Protein AF-A0A0L8GD86-F1 (afdb_monomer_lite)

Organism: Octopus bimaculoides (NCBI:txid37653)

Radius of gyration: 23.22 Å; chains: 1; bounding box: 59×44×66 Å

pLDDT: mean 83.63, std 11.8, range [37.19, 96.81]

Sequence (259 aa):
MAAKITRFLAYSLFRFILPLTLLIGCLVRYSGLSLIYGILLLLTPLFKSPTIESLHGATGHFLKAVLAISSLIFLSQSLFHIVLVSIATPAEPYGSIFGNCTEKESLVRQIGFQRLDDVPAKHIARLIGPDLLVFLVAIAVLAICSKILKEGTKGSELTSVVHPQKRRVHKILQFSKITLLILLLAACSIIVPSLLSAFYFLTFLIAVTFWAFGNSLGKRFSSFKFILLVYTSLHLILLYLYQFPFFQEILEEDSLAAR

Secondary structure (DSSP, 8-state):
-HHHHHHHHHHHIIIIIHHHHHHHHHHS--SHHHHHHHHHHHHGGGSPP--HHHHHTHHHHHHHHHHHHHHHHHHHHHHHHHHHHHT--SSS-TTTTS-TT-HHHHHHHHHT----TT--HHHHHHHHHHHHHHHHHHHHHHHHHHHHHHHHTT---S-----TTHHHHHHHHHHHHHHHHHHHHHHHHHHS-SHHHHHHHHHHHHHHHHHHTT----HHHHHHHHHHHHHHHHHHHHHHHHTSHHHHHHS-TTSTTT-

InterPro domains:
  IPR027272 Piezo family [PTHR47049] (13-259)
  IPR056769 Piezo, TM1-24 [PF24871] (29-154)
  IPR056769 Piezo, TM1-24 [PF24871] (160-259)

Structure (mmCIF, N/CA/C/O backbone):
data_AF-A0A0L8GD86-F1
#
_entry.id   AF-A0A0L8GD86-F1
#
loop_
_atom_site.group_PDB
_atom_site.id
_atom_site.type_symbol
_atom_site.label_atom_id
_atom_site.label_alt_id
_atom_site.label_comp_id
_atom_site.label_asym_id
_atom_site.label_entity_id
_atom_site.label_seq_id
_atom_site.pdbx_PDB_ins_code
_atom_site.Cartn_x
_atom_site.Cartn_y
_atom_site.Cartn_z
_atom_site.occupancy
_atom_site.B_iso_or_equiv
_atom_site.auth_seq_id
_atom_site.auth_comp_id
_atom_site.auth_asym_id
_atom_site.auth_atom_id
_atom_site.pdbx_PDB_model_num
ATOM 1 N N . MET A 1 1 ? -0.594 24.120 23.729 1.00 58.34 1 MET A N 1
ATOM 2 C CA . MET A 1 1 ? -1.310 23.935 22.441 1.00 58.34 1 MET A CA 1
ATOM 3 C C . MET A 1 1 ? -0.482 23.122 21.441 1.00 58.34 1 MET A C 1
ATOM 5 O O . MET A 1 1 ? -0.990 22.119 20.952 1.00 58.34 1 MET A O 1
ATOM 9 N N . ALA A 1 2 ? 0.801 23.457 21.239 1.00 69.62 2 ALA A N 1
ATOM 10 C CA . ALA A 1 2 ? 1.729 22.748 20.346 1.00 69.62 2 ALA A CA 1
ATOM 11 C C . ALA A 1 2 ? 1.762 21.212 20.528 1.00 69.62 2 ALA A C 1
ATOM 13 O O . ALA A 1 2 ? 1.541 20.483 19.569 1.00 69.62 2 ALA A O 1
ATOM 14 N N . ALA A 1 3 ? 1.893 20.701 21.759 1.00 70.25 3 ALA A N 1
ATOM 15 C CA . ALA A 1 3 ? 1.963 19.252 22.006 1.00 70.25 3 ALA A CA 1
ATOM 16 C C . ALA A 1 3 ? 0.701 18.461 21.587 1.00 70.25 3 ALA A C 1
ATOM 18 O O . ALA A 1 3 ? 0.798 17.293 21.207 1.00 70.25 3 ALA A O 1
ATOM 19 N N . LYS A 1 4 ? -0.494 19.076 21.632 1.00 74.44 4 LYS A N 1
ATOM 20 C CA . LYS A 1 4 ? -1.735 18.438 21.149 1.00 74.44 4 LYS A CA 1
ATOM 21 C C . LYS A 1 4 ? -1.750 18.350 19.620 1.00 74.44 4 LYS A C 1
ATOM 23 O O . LYS A 1 4 ? -2.146 17.318 19.087 1.00 74.44 4 LYS A O 1
ATOM 28 N N . ILE A 1 5 ? -1.274 19.397 18.943 1.00 78.62 5 ILE A N 1
ATOM 29 C CA . ILE A 1 5 ? -1.180 19.464 17.479 1.00 78.62 5 ILE A CA 1
ATOM 30 C C . ILE A 1 5 ? -0.179 18.422 16.967 1.00 78.62 5 ILE A C 1
ATOM 32 O O . ILE A 1 5 ? -0.524 17.641 16.088 1.00 78.62 5 ILE A O 1
ATOM 36 N N . THR A 1 6 ? 1.010 18.317 17.570 1.00 77.06 6 THR A N 1
ATOM 37 C CA . THR A 1 6 ? 2.030 17.339 17.151 1.00 77.06 6 THR A CA 1
ATOM 38 C C . THR A 1 6 ? 1.547 15.893 17.313 1.00 77.06 6 THR A C 1
ATOM 40 O O . THR A 1 6 ? 1.755 15.066 16.429 1.00 77.06 6 THR A O 1
ATOM 43 N N . ARG A 1 7 ? 0.832 15.577 18.405 1.00 79.75 7 ARG A N 1
ATOM 44 C CA . ARG A 1 7 ? 0.233 14.244 18.617 1.00 79.75 7 ARG A CA 1
ATOM 45 C C . ARG A 1 7 ? -0.863 13.928 17.596 1.00 79.75 7 ARG A C 1
ATOM 47 O O . ARG A 1 7 ? -0.914 12.809 17.091 1.00 79.75 7 ARG A O 1
ATOM 54 N N . PHE A 1 8 ? -1.721 14.899 17.281 1.00 83.06 8 PHE A N 1
ATOM 55 C CA . PHE A 1 8 ? -2.744 14.743 16.244 1.00 83.06 8 PHE A CA 1
ATOM 56 C C . PHE A 1 8 ? -2.122 14.554 14.853 1.00 83.06 8 PHE A C 1
ATOM 58 O O . PHE A 1 8 ? -2.566 13.695 14.090 1.00 83.06 8 PHE A O 1
ATOM 65 N N . LEU A 1 9 ? -1.058 15.300 14.552 1.00 85.38 9 LEU A N 1
ATOM 66 C CA . LEU A 1 9 ? -0.311 15.188 13.306 1.00 85.38 9 LEU A CA 1
ATOM 67 C C . LEU A 1 9 ? 0.336 13.805 13.160 1.00 85.38 9 LEU A C 1
ATOM 69 O O . LEU A 1 9 ? 0.141 13.161 12.137 1.00 85.38 9 LEU A O 1
ATOM 73 N N . ALA A 1 10 ? 1.029 13.299 14.185 1.00 83.56 10 ALA A N 1
ATOM 74 C CA . ALA A 1 10 ? 1.632 11.962 14.140 1.00 83.56 10 ALA A CA 1
ATOM 75 C C . ALA A 1 10 ? 0.597 10.840 14.010 1.00 83.56 10 ALA A C 1
ATOM 77 O O . ALA A 1 10 ? 0.810 9.888 13.262 1.00 83.56 10 ALA A O 1
ATOM 78 N N . TYR A 1 11 ? -0.545 10.963 14.692 1.00 86.44 11 TYR A N 1
ATOM 79 C CA . TYR A 1 11 ? -1.654 10.030 14.512 1.00 86.44 11 TYR A CA 1
ATOM 80 C C . TYR A 1 11 ? -2.176 10.051 13.070 1.00 86.44 11 TYR A C 1
ATOM 82 O O . TYR A 1 11 ? -2.349 8.994 12.464 1.00 86.44 11 TYR A O 1
ATOM 90 N N . SER A 1 12 ? -2.384 11.245 12.508 1.00 88.12 12 SER A N 1
ATOM 91 C CA . SER A 1 12 ? -2.895 11.410 11.144 1.00 88.12 12 SER A CA 1
ATOM 92 C C . SER A 1 12 ? -1.909 10.884 10.099 1.00 88.12 12 SER A C 1
ATOM 94 O O . SER A 1 12 ? -2.298 10.175 9.172 1.00 88.12 12 SER A O 1
ATOM 96 N N . LEU A 1 13 ? -0.619 11.157 10.299 1.00 88.06 13 LEU A N 1
ATOM 97 C CA . LEU A 1 13 ? 0.465 10.669 9.456 1.00 88.06 13 LEU A CA 1
ATOM 98 C C . LEU A 1 13 ? 0.545 9.144 9.459 1.00 88.06 13 LEU A C 1
ATOM 100 O O . LEU A 1 13 ? 0.565 8.526 8.402 1.00 88.06 13 LEU A O 1
ATOM 104 N N . PHE A 1 14 ? 0.537 8.529 10.641 1.00 88.75 14 PHE A N 1
ATOM 105 C CA . PHE A 1 14 ? 0.656 7.081 10.763 1.00 88.75 14 PHE A CA 1
ATOM 106 C C . PHE A 1 14 ? -0.595 6.338 10.282 1.00 88.75 14 PHE A C 1
ATOM 108 O O . PHE A 1 14 ? -0.483 5.268 9.690 1.00 88.75 14 PHE A O 1
ATOM 115 N N . ARG A 1 15 ? -1.797 6.867 10.551 1.00 88.88 15 ARG A N 1
ATOM 116 C CA . ARG A 1 15 ? -3.048 6.128 10.322 1.00 88.88 15 ARG A CA 1
ATOM 117 C C . ARG A 1 15 ? -3.719 6.410 8.982 1.00 88.88 15 ARG A C 1
ATOM 119 O O . ARG A 1 15 ? -4.502 5.573 8.546 1.00 88.88 15 ARG A O 1
ATOM 126 N N . PHE A 1 16 ? -3.427 7.544 8.349 1.00 90.06 16 PHE A N 1
ATOM 127 C CA . PHE A 1 16 ? -4.029 7.914 7.067 1.00 90.06 16 PHE A CA 1
ATOM 128 C C . PHE A 1 16 ? -2.977 8.131 5.987 1.00 90.06 16 PHE A C 1
ATOM 130 O O . PHE A 1 16 ? -3.022 7.447 4.971 1.00 90.06 16 PHE A O 1
ATOM 137 N N . ILE A 1 17 ? -2.012 9.030 6.211 1.00 92.94 17 ILE A N 1
ATOM 138 C CA . ILE A 1 17 ? -1.049 9.417 5.166 1.00 92.94 17 ILE A CA 1
ATOM 139 C C . ILE A 1 17 ? -0.163 8.235 4.766 1.00 92.94 17 ILE A C 1
ATOM 141 O O . ILE A 1 17 ? -0.051 7.945 3.581 1.00 92.94 17 ILE A O 1
ATOM 145 N N . LEU A 1 18 ? 0.414 7.518 5.735 1.00 93.31 18 LEU A N 1
ATOM 146 C CA . LEU A 1 18 ? 1.290 6.381 5.460 1.00 93.31 18 LEU A CA 1
ATOM 147 C C . LEU A 1 18 ? 0.555 5.265 4.683 1.00 93.31 18 LEU A C 1
ATOM 149 O O . LEU A 1 18 ? 1.009 4.937 3.585 1.00 93.31 18 LEU A O 1
ATOM 153 N N . PRO A 1 19 ? -0.601 4.737 5.144 1.00 94.25 19 PRO A N 1
ATOM 154 C CA . PRO A 1 19 ? -1.396 3.796 4.356 1.00 94.25 19 PRO A CA 1
ATOM 155 C C . PRO A 1 19 ? -1.763 4.310 2.965 1.00 94.25 19 PRO A C 1
ATOM 157 O O . PRO A 1 19 ? -1.655 3.569 1.996 1.00 94.25 19 PRO A O 1
ATOM 160 N N . LEU A 1 20 ? -2.163 5.578 2.842 1.00 94.44 20 LEU A N 1
ATOM 161 C CA . LEU A 1 20 ? -2.537 6.148 1.551 1.00 94.44 20 LEU A CA 1
ATOM 162 C C . LEU A 1 20 ? -1.346 6.174 0.587 1.00 94.44 20 LEU A C 1
ATOM 164 O O . LEU A 1 20 ? -1.492 5.803 -0.572 1.00 94.44 20 LEU A O 1
ATOM 168 N N . THR A 1 21 ? -0.157 6.548 1.060 1.00 94.19 21 THR A N 1
ATOM 169 C CA . THR A 1 21 ? 1.053 6.530 0.226 1.00 94.19 21 THR A CA 1
ATOM 170 C C . 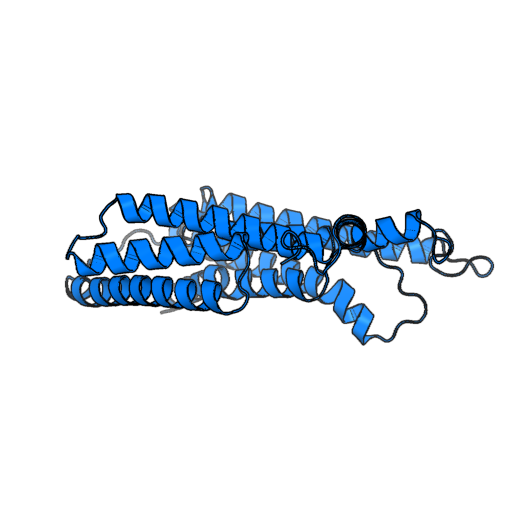THR A 1 21 ? 1.488 5.126 -0.173 1.00 94.19 21 THR A C 1
ATOM 172 O O . THR A 1 21 ? 1.854 4.922 -1.326 1.00 94.19 21 THR A O 1
ATOM 175 N N . LEU A 1 22 ? 1.379 4.143 0.727 1.00 94.31 22 LEU A N 1
ATOM 176 C CA . LEU A 1 22 ? 1.657 2.742 0.400 1.00 94.31 22 LEU A CA 1
ATOM 177 C C . LEU A 1 22 ? 0.641 2.189 -0.609 1.00 94.31 22 LEU A C 1
ATOM 179 O O . LEU A 1 22 ? 1.018 1.457 -1.520 1.00 94.31 22 LEU A O 1
ATOM 183 N N . LEU A 1 23 ? -0.631 2.581 -0.488 1.00 94.25 23 LEU A N 1
ATOM 184 C CA . LEU A 1 23 ? -1.674 2.235 -1.451 1.00 94.25 23 LEU A CA 1
ATOM 185 C C . LEU A 1 23 ? -1.380 2.837 -2.829 1.00 94.25 23 LEU A C 1
ATOM 187 O O . LEU A 1 23 ? -1.459 2.127 -3.824 1.00 94.25 23 LEU A O 1
ATOM 191 N N . ILE A 1 24 ? -0.990 4.112 -2.894 1.00 92.50 24 ILE A N 1
ATOM 192 C CA . ILE A 1 24 ? -0.583 4.755 -4.151 1.00 92.50 24 ILE A CA 1
ATOM 193 C C . ILE A 1 24 ? 0.624 4.019 -4.756 1.00 92.50 24 ILE A C 1
ATOM 195 O O . ILE A 1 24 ? 0.601 3.696 -5.940 1.00 92.50 24 ILE A O 1
ATOM 199 N N . GLY A 1 25 ? 1.635 3.674 -3.950 1.00 90.75 25 GLY A N 1
ATOM 200 C CA . GLY A 1 25 ? 2.791 2.876 -4.389 1.00 90.75 25 GLY A CA 1
ATOM 201 C C . GLY A 1 25 ? 2.432 1.501 -4.953 1.00 90.75 25 GLY A C 1
ATOM 202 O O . GLY A 1 25 ? 3.052 1.044 -5.914 1.00 90.75 25 GLY A O 1
ATOM 203 N N . CYS A 1 26 ? 1.405 0.871 -4.388 1.00 91.75 26 CYS A N 1
ATOM 204 C CA . CYS A 1 26 ? 0.877 -0.414 -4.832 1.00 91.75 26 CYS A CA 1
ATOM 205 C C . CYS A 1 26 ? 0.060 -0.295 -6.136 1.00 91.75 26 CYS A C 1
ATOM 207 O O . CYS A 1 26 ? 0.234 -1.093 -7.049 1.00 91.75 26 CYS A O 1
ATOM 209 N N . LEU A 1 27 ? -0.810 0.716 -6.255 1.00 89.69 27 LEU A N 1
ATOM 210 C CA . LEU A 1 27 ? -1.770 0.833 -7.365 1.00 89.69 27 LEU A CA 1
ATOM 211 C C . LEU A 1 27 ? -1.203 1.480 -8.629 1.00 89.69 27 LEU A C 1
ATOM 213 O O . LEU A 1 27 ? -1.684 1.220 -9.729 1.00 89.69 27 LEU A O 1
ATOM 217 N N . VAL A 1 28 ? -0.212 2.361 -8.494 1.00 88.06 28 VAL A N 1
ATOM 218 C CA . VAL A 1 28 ? 0.343 3.087 -9.645 1.00 88.06 28 VAL A CA 1
ATOM 219 C C . VAL A 1 28 ? 1.116 2.152 -10.584 1.00 88.06 28 VAL A C 1
ATOM 221 O O . VAL A 1 28 ? 1.234 2.434 -11.782 1.00 88.06 28 VAL A O 1
ATOM 224 N N . ARG A 1 29 ? 1.625 1.032 -10.058 1.00 84.94 29 ARG A N 1
ATOM 225 C CA . ARG A 1 29 ? 2.414 0.067 -10.815 1.00 84.94 29 ARG A CA 1
ATOM 226 C C . ARG A 1 29 ? 2.307 -1.335 -10.230 1.00 84.94 29 ARG A C 1
ATOM 228 O O . ARG A 1 29 ? 2.764 -1.572 -9.118 1.00 84.94 29 ARG A O 1
ATOM 235 N N . TYR A 1 30 ? 1.833 -2.277 -11.036 1.00 86.38 30 TYR A N 1
ATOM 236 C CA . TYR A 1 30 ? 1.885 -3.697 -10.704 1.00 86.38 30 TYR A CA 1
ATOM 237 C C . TYR A 1 30 ? 3.300 -4.230 -10.960 1.00 86.38 30 TYR A C 1
ATOM 239 O O . TYR A 1 30 ? 3.759 -4.314 -12.096 1.00 86.38 30 TYR A O 1
ATOM 247 N N . SER A 1 31 ? 4.028 -4.493 -9.880 1.00 90.94 31 SER A N 1
ATOM 248 C CA . SER A 1 31 ? 5.377 -5.071 -9.889 1.00 90.94 31 SER A CA 1
ATOM 249 C C . SER A 1 31 ? 5.685 -5.809 -8.587 1.00 90.94 31 SER A C 1
ATOM 251 O O . SER A 1 31 ? 4.993 -5.623 -7.581 1.00 90.94 31 SER A O 1
ATOM 253 N N . GLY A 1 32 ? 6.749 -6.611 -8.575 1.00 89.88 32 GLY A N 1
ATOM 254 C CA . GLY A 1 32 ? 7.230 -7.281 -7.365 1.00 89.88 32 GLY A CA 1
ATOM 255 C C . GLY A 1 32 ? 7.609 -6.293 -6.255 1.00 89.88 32 GLY A C 1
ATOM 256 O O . GLY A 1 32 ? 7.229 -6.480 -5.103 1.00 89.88 32 GLY A O 1
ATOM 257 N N . LEU A 1 33 ? 8.279 -5.189 -6.595 1.00 91.06 33 LEU A N 1
ATOM 258 C CA . LEU A 1 33 ? 8.640 -4.142 -5.627 1.00 91.06 33 LEU A CA 1
ATOM 259 C C . LEU A 1 33 ? 7.402 -3.445 -5.038 1.00 91.06 33 LEU A C 1
ATOM 261 O O . LEU A 1 33 ? 7.329 -3.220 -3.832 1.00 91.06 33 LEU A O 1
ATOM 265 N N . SER A 1 34 ? 6.391 -3.169 -5.864 1.00 92.38 34 SER A N 1
ATOM 266 C CA . SER A 1 34 ? 5.134 -2.563 -5.409 1.00 92.38 34 SER A CA 1
ATOM 267 C C . SER A 1 34 ? 4.281 -3.515 -4.554 1.00 92.38 34 SER A C 1
ATOM 269 O O . SER A 1 34 ? 3.579 -3.052 -3.651 1.00 92.38 34 SER A O 1
ATOM 271 N N . LEU A 1 35 ? 4.410 -4.839 -4.734 1.00 93.94 35 LEU A N 1
ATOM 272 C CA . LEU A 1 35 ? 3.781 -5.831 -3.850 1.00 93.94 35 LEU A CA 1
ATOM 273 C C . LEU A 1 35 ? 4.302 -5.703 -2.416 1.00 93.94 35 LEU A C 1
ATOM 275 O O . LEU A 1 35 ? 3.535 -5.856 -1.466 1.00 93.94 35 LEU A O 1
ATOM 279 N N . ILE A 1 36 ? 5.584 -5.365 -2.241 1.00 94.94 36 ILE A N 1
ATOM 280 C CA . ILE A 1 36 ? 6.171 -5.137 -0.914 1.00 94.94 36 ILE A CA 1
ATOM 281 C C . ILE A 1 36 ? 5.452 -3.977 -0.212 1.00 94.94 36 ILE A C 1
ATOM 283 O O . ILE A 1 36 ? 5.120 -4.089 0.970 1.00 94.94 36 ILE A O 1
ATOM 287 N N . TYR A 1 37 ? 5.129 -2.891 -0.925 1.00 94.19 37 TYR A N 1
ATOM 288 C CA . TYR A 1 37 ? 4.319 -1.804 -0.364 1.00 94.19 37 TYR A CA 1
ATOM 289 C C . TYR A 1 37 ? 2.899 -2.254 -0.019 1.00 94.19 37 TYR A C 1
ATOM 291 O O . TYR A 1 37 ? 2.390 -1.876 1.037 1.00 94.19 37 TYR A O 1
ATOM 299 N N . GLY A 1 38 ? 2.292 -3.109 -0.845 1.00 94.25 38 GLY A N 1
ATOM 300 C CA . GLY A 1 38 ? 1.022 -3.767 -0.535 1.00 94.25 38 GLY A CA 1
ATOM 301 C C . GLY A 1 38 ? 1.083 -4.584 0.761 1.00 94.25 38 GLY A C 1
ATOM 302 O O . GLY A 1 38 ? 0.229 -4.434 1.630 1.00 94.25 38 GLY A O 1
ATOM 303 N N . ILE A 1 39 ? 2.133 -5.380 0.965 1.00 95.00 39 ILE A N 1
ATOM 304 C CA . ILE A 1 39 ? 2.329 -6.153 2.201 1.00 95.00 39 ILE A CA 1
ATOM 305 C C . ILE A 1 39 ? 2.487 -5.214 3.406 1.00 95.00 39 ILE A C 1
ATOM 307 O O . ILE A 1 39 ? 1.820 -5.397 4.425 1.00 95.00 39 ILE A O 1
ATOM 311 N N . LEU A 1 40 ? 3.305 -4.161 3.297 1.00 94.56 40 LEU A N 1
ATOM 312 C CA . LEU A 1 40 ? 3.467 -3.164 4.365 1.00 94.56 40 LEU A CA 1
ATOM 313 C C . LEU A 1 40 ? 2.149 -2.435 4.689 1.00 94.56 40 LEU A C 1
ATOM 315 O O . LEU A 1 40 ? 1.850 -2.175 5.861 1.00 94.56 40 LEU A O 1
ATOM 319 N N . LEU A 1 41 ? 1.328 -2.150 3.675 1.00 94.81 41 LEU A N 1
ATOM 320 C CA . LEU A 1 41 ? -0.013 -1.590 3.838 1.00 94.81 41 LEU A CA 1
ATOM 321 C C . LEU A 1 41 ? -0.906 -2.530 4.659 1.00 94.81 41 LEU A C 1
ATOM 323 O O . LEU A 1 41 ? -1.516 -2.092 5.637 1.00 94.81 41 LEU A O 1
ATOM 327 N N . LEU A 1 42 ? -0.933 -3.819 4.310 1.00 93.62 42 LEU A N 1
ATOM 328 C CA . LEU A 1 42 ? -1.716 -4.849 5.003 1.00 93.62 42 LEU A CA 1
ATOM 329 C C . LEU A 1 42 ? -1.224 -5.102 6.438 1.00 93.62 42 LEU A C 1
ATOM 331 O O . LEU A 1 42 ? -2.016 -5.463 7.309 1.00 93.62 42 LEU A O 1
ATOM 335 N N . LEU A 1 43 ? 0.058 -4.847 6.712 1.00 92.25 43 LEU A N 1
ATOM 336 C CA . LEU A 1 43 ? 0.648 -4.919 8.051 1.00 92.25 43 LEU A CA 1
ATOM 337 C C . LEU A 1 43 ? 0.277 -3.722 8.943 1.00 92.25 43 LEU A C 1
ATOM 339 O O . LEU A 1 43 ? 0.158 -3.861 10.161 1.00 92.25 43 LEU A O 1
ATOM 343 N N . THR A 1 44 ? 0.056 -2.546 8.356 1.00 90.94 44 THR A N 1
ATOM 344 C CA . THR A 1 44 ? -0.229 -1.302 9.090 1.00 90.94 44 THR A CA 1
ATOM 345 C C . THR A 1 44 ? -1.393 -1.395 10.099 1.00 90.94 44 THR A C 1
ATOM 347 O O . THR A 1 44 ? -1.243 -0.893 11.220 1.00 90.94 44 THR A O 1
ATOM 350 N N . PRO A 1 45 ? -2.554 -2.024 9.802 1.00 88.12 45 PRO A N 1
ATOM 351 C CA . PRO A 1 45 ? -3.645 -2.130 10.770 1.00 88.12 45 PRO A CA 1
ATOM 352 C C . PRO A 1 45 ? -3.317 -2.967 12.016 1.00 88.12 45 PRO A C 1
ATOM 354 O O . PRO A 1 45 ? -4.004 -2.774 13.023 1.00 88.12 45 PRO A O 1
ATOM 357 N N . LEU A 1 46 ? -2.297 -3.838 11.982 1.00 87.31 46 LEU A N 1
ATOM 358 C CA . LEU A 1 46 ? -1.901 -4.674 13.122 1.00 87.31 46 LEU A CA 1
ATOM 359 C C . LEU A 1 46 ? -1.148 -3.883 14.202 1.00 87.31 46 LEU A C 1
ATOM 361 O O . LEU A 1 46 ? -1.200 -4.242 15.380 1.00 87.31 46 LEU A O 1
ATOM 365 N N . PHE A 1 47 ? -0.470 -2.798 13.827 1.00 86.69 47 PHE A N 1
ATOM 366 C CA . PHE A 1 47 ? 0.325 -2.009 14.762 1.00 86.69 47 PHE A CA 1
ATOM 367 C C . PHE A 1 47 ? -0.522 -0.979 15.517 1.00 86.69 47 PHE A C 1
ATOM 369 O O . PHE A 1 47 ? -1.470 -0.376 14.999 1.00 86.69 47 PHE A O 1
ATOM 376 N N . LYS A 1 48 ? -0.170 -0.773 16.791 1.00 81.94 48 LYS A N 1
ATOM 377 C CA . LYS A 1 48 ? -0.819 0.222 17.653 1.00 81.94 48 LYS A CA 1
ATOM 378 C C . LYS A 1 48 ? -0.426 1.629 17.208 1.00 81.94 48 LYS A C 1
ATOM 380 O O . LYS A 1 48 ? 0.623 1.845 16.615 1.00 81.94 48 LYS A O 1
ATOM 385 N N . SER A 1 49 ? -1.262 2.610 17.546 1.00 75.81 49 SER A N 1
ATOM 386 C CA . SER A 1 49 ? -0.944 4.018 17.282 1.00 75.81 49 SER A CA 1
ATOM 387 C C . SER A 1 49 ? 0.377 4.426 17.955 1.00 75.81 49 SER A C 1
ATOM 389 O O . SER A 1 49 ? 0.702 3.886 19.021 1.00 75.81 49 SER A O 1
ATOM 391 N N . PRO A 1 50 ? 1.134 5.368 17.364 1.00 75.44 50 PRO A N 1
ATOM 392 C CA . PRO A 1 50 ? 2.402 5.817 17.922 1.00 75.44 50 PRO A CA 1
ATOM 393 C C . PRO A 1 50 ? 2.168 6.525 19.266 1.00 75.44 50 PRO A C 1
ATOM 395 O O . PRO A 1 50 ? 1.626 7.627 19.335 1.00 75.44 50 PRO A O 1
ATOM 398 N N . THR A 1 51 ? 2.570 5.861 20.347 1.00 74.81 51 THR A N 1
ATOM 399 C CA . THR A 1 51 ? 2.692 6.398 21.712 1.00 74.81 51 THR A CA 1
ATOM 400 C C . THR A 1 51 ? 4.137 6.221 22.175 1.00 74.81 51 THR A C 1
ATOM 402 O O . THR A 1 51 ? 4.869 5.448 21.566 1.00 74.81 51 THR A O 1
ATOM 405 N N . ILE A 1 52 ? 4.557 6.912 23.240 1.00 71.88 52 ILE A N 1
ATOM 406 C CA . ILE A 1 52 ? 5.939 6.845 23.761 1.00 71.88 52 IL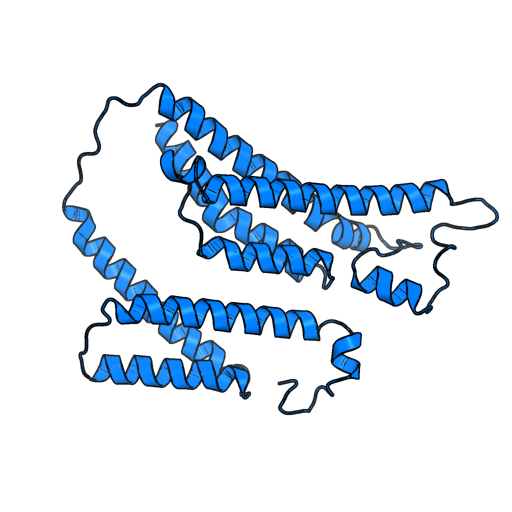E A CA 1
ATOM 407 C C . ILE A 1 52 ? 6.385 5.386 23.983 1.00 71.88 52 ILE A C 1
ATOM 409 O O . ILE A 1 52 ? 7.431 4.984 23.483 1.00 71.88 52 ILE A O 1
ATOM 413 N N . GLU A 1 53 ? 5.549 4.572 24.633 1.00 73.06 53 GLU A N 1
ATOM 414 C CA . GLU A 1 53 ? 5.822 3.144 24.869 1.00 73.06 53 GLU A CA 1
ATOM 415 C C . GLU A 1 53 ? 5.774 2.305 23.580 1.00 73.06 53 GLU A C 1
ATOM 417 O O . GLU A 1 53 ? 6.643 1.476 23.324 1.00 73.06 53 GLU A O 1
ATOM 422 N N . SER A 1 54 ? 4.772 2.544 22.727 1.00 75.88 54 SER A N 1
ATOM 423 C CA . SER A 1 54 ? 4.579 1.807 21.468 1.00 75.88 54 SER A CA 1
ATOM 424 C C . SER A 1 54 ? 5.714 2.061 20.466 1.00 75.88 54 SER A C 1
ATOM 426 O O . SER A 1 54 ? 6.085 1.161 19.713 1.00 75.88 54 SER A O 1
ATOM 428 N N . LEU A 1 55 ? 6.286 3.271 20.472 1.00 78.06 55 LEU A N 1
ATOM 429 C CA . LEU A 1 55 ? 7.366 3.687 19.577 1.00 78.06 55 LEU A CA 1
ATOM 430 C C . LEU A 1 55 ? 8.724 3.088 19.968 1.00 78.06 55 LEU A C 1
ATOM 432 O O . LEU A 1 55 ? 9.568 2.914 19.096 1.00 78.06 55 LEU A O 1
ATOM 436 N N . HIS A 1 56 ? 8.939 2.747 21.241 1.00 79.69 56 HIS A N 1
ATOM 437 C CA . HIS A 1 56 ? 10.108 1.954 21.638 1.00 79.69 56 HIS A CA 1
ATOM 438 C C . HIS A 1 56 ? 9.924 0.472 21.260 1.00 79.69 56 HIS A C 1
ATOM 440 O O . HIS A 1 56 ? 10.888 -0.233 20.991 1.00 79.69 56 HIS A O 1
ATOM 446 N N . GLY A 1 57 ? 8.677 -0.000 21.206 1.00 84.00 57 GLY A N 1
ATOM 447 C CA . GLY A 1 57 ? 8.351 -1.376 20.846 1.00 84.00 57 GLY A CA 1
ATOM 448 C C . GLY A 1 57 ? 8.193 -1.630 19.341 1.00 84.00 57 GLY A C 1
ATOM 449 O O . GLY A 1 57 ? 8.815 -1.009 18.477 1.00 84.00 57 GLY A O 1
ATOM 450 N N . ALA A 1 58 ? 7.299 -2.571 19.026 1.00 86.81 58 ALA A N 1
ATOM 451 C CA . ALA A 1 58 ? 7.086 -3.093 17.676 1.00 86.81 58 ALA A CA 1
ATOM 452 C C . ALA A 1 58 ? 6.713 -2.025 16.630 1.00 86.81 58 ALA A C 1
ATOM 454 O O . ALA A 1 58 ? 7.131 -2.131 15.481 1.00 86.81 58 ALA A O 1
ATOM 455 N N . THR A 1 59 ? 5.972 -0.978 17.008 1.00 87.69 59 THR A N 1
ATOM 456 C CA . THR A 1 59 ? 5.570 0.093 16.078 1.00 87.69 59 THR A CA 1
ATOM 457 C C . THR A 1 59 ? 6.776 0.904 15.600 1.00 87.69 59 THR A C 1
ATOM 459 O O . THR A 1 59 ? 6.838 1.291 14.435 1.00 87.69 59 THR A O 1
ATOM 462 N N . GLY A 1 60 ? 7.763 1.134 16.474 1.00 87.69 60 GLY A N 1
ATOM 463 C CA . GLY A 1 60 ? 9.016 1.784 16.093 1.00 87.69 60 GLY A CA 1
ATOM 464 C C . GLY A 1 60 ? 9.858 0.925 15.157 1.00 87.69 60 GLY A C 1
ATOM 465 O O . GLY A 1 60 ? 10.380 1.435 14.168 1.00 87.69 60 GLY A O 1
ATOM 466 N N . HIS A 1 61 ? 9.954 -0.380 15.429 1.00 90.56 61 HIS A N 1
ATOM 467 C CA . HIS A 1 61 ? 10.629 -1.325 14.533 1.00 90.56 61 HIS A CA 1
ATOM 468 C C . HIS A 1 61 ? 9.951 -1.399 13.167 1.00 90.56 61 HIS A C 1
ATOM 470 O O . HIS A 1 61 ? 10.640 -1.328 12.155 1.00 90.56 61 HIS A O 1
ATOM 476 N N . PHE A 1 62 ? 8.617 -1.449 13.128 1.00 92.88 62 PHE A N 1
ATOM 477 C CA . PHE A 1 62 ? 7.857 -1.402 11.882 1.00 92.88 62 PHE A CA 1
ATOM 478 C C . PHE A 1 62 ? 8.155 -0.129 11.086 1.00 92.88 62 PHE A C 1
ATOM 480 O O . PHE A 1 62 ? 8.473 -0.211 9.907 1.00 92.88 62 PHE A O 1
ATOM 487 N N . LEU A 1 63 ? 8.133 1.045 11.720 1.00 92.38 63 LEU A N 1
ATOM 488 C CA . LEU A 1 63 ? 8.389 2.305 11.022 1.00 92.38 63 LEU A CA 1
ATOM 489 C C . LEU A 1 63 ? 9.833 2.416 10.504 1.00 92.38 63 LEU A C 1
ATOM 491 O O . LEU A 1 63 ? 10.057 2.902 9.397 1.00 92.38 63 LEU A O 1
ATOM 495 N N . LYS A 1 64 ? 10.810 1.913 11.270 1.00 93.38 64 LYS A N 1
ATOM 496 C CA . LYS A 1 64 ? 12.198 1.776 10.806 1.00 93.38 64 LYS A CA 1
ATOM 497 C C . LYS A 1 64 ? 12.307 0.794 9.638 1.00 93.38 64 LYS A C 1
ATOM 499 O O . LYS A 1 64 ? 13.034 1.081 8.697 1.00 93.38 64 LYS A O 1
ATOM 504 N N . ALA A 1 65 ? 11.579 -0.321 9.674 1.00 95.00 65 ALA A N 1
ATOM 505 C CA . ALA A 1 65 ? 11.546 -1.292 8.584 1.00 95.00 65 ALA A CA 1
ATOM 506 C C . ALA A 1 65 ? 10.921 -0.692 7.317 1.00 95.00 65 ALA A C 1
ATOM 508 O O . ALA A 1 65 ? 11.491 -0.839 6.245 1.00 95.00 65 ALA A O 1
ATOM 509 N N . VAL A 1 66 ? 9.816 0.053 7.433 1.00 94.94 66 VAL A N 1
ATOM 510 C CA . VAL A 1 66 ? 9.206 0.783 6.308 1.00 94.94 66 VAL A CA 1
ATOM 511 C C . VAL A 1 66 ? 10.203 1.769 5.699 1.00 94.94 66 VAL A C 1
ATOM 513 O O . VAL A 1 66 ? 10.348 1.808 4.478 1.00 94.94 66 VAL A O 1
ATOM 516 N N . LEU A 1 67 ? 10.928 2.532 6.524 1.00 95.94 67 LEU A N 1
ATOM 517 C CA . LEU A 1 67 ? 11.967 3.443 6.040 1.00 95.94 67 LEU A CA 1
ATOM 518 C C . LEU A 1 67 ? 13.125 2.692 5.366 1.00 95.94 67 LEU A C 1
ATOM 520 O O . LEU A 1 67 ? 13.562 3.084 4.291 1.00 95.94 67 LEU A O 1
ATOM 524 N N . ALA A 1 68 ? 13.612 1.609 5.973 1.00 96.81 68 ALA A N 1
ATOM 525 C CA . ALA A 1 68 ? 14.707 0.817 5.425 1.00 96.81 68 ALA A CA 1
ATOM 526 C C . ALA A 1 68 ? 14.322 0.189 4.078 1.00 96.81 68 ALA A C 1
ATOM 528 O O . ALA A 1 68 ? 15.054 0.331 3.106 1.00 96.81 68 ALA A O 1
ATOM 529 N N . ILE A 1 69 ? 13.148 -0.439 4.000 1.00 95.81 69 ILE A N 1
ATOM 530 C CA . ILE A 1 69 ? 12.642 -1.075 2.780 1.00 95.81 69 ILE A CA 1
ATOM 531 C C . ILE A 1 69 ? 12.401 -0.029 1.689 1.00 95.81 69 ILE A C 1
ATOM 533 O O . ILE A 1 69 ? 12.869 -0.208 0.571 1.00 95.81 69 ILE A O 1
ATOM 537 N N . SER A 1 70 ? 11.723 1.083 1.995 1.00 95.56 70 SER A N 1
ATOM 538 C CA . SER A 1 70 ? 11.488 2.139 0.997 1.00 95.56 70 SER A CA 1
ATOM 539 C C . SER A 1 70 ? 12.785 2.778 0.500 1.00 95.56 70 SER A C 1
ATOM 541 O O . SER A 1 70 ? 12.919 2.996 -0.699 1.00 95.56 70 SER A O 1
ATOM 543 N N . SER A 1 71 ? 13.761 2.993 1.388 1.00 94.81 71 SER A N 1
ATOM 544 C CA . SER A 1 71 ? 15.107 3.445 1.022 1.00 94.81 71 SER A CA 1
ATOM 545 C C . SER A 1 71 ? 15.803 2.454 0.089 1.00 94.81 71 SER A C 1
ATOM 547 O O . SER A 1 71 ? 16.294 2.848 -0.962 1.00 94.81 71 SER A O 1
ATOM 549 N N . LEU A 1 72 ? 15.802 1.158 0.422 1.00 95.38 72 LEU A N 1
ATOM 550 C CA . LEU A 1 72 ? 16.424 0.122 -0.407 1.00 95.38 72 LEU A CA 1
ATOM 551 C C . LEU A 1 72 ? 15.777 0.027 -1.790 1.00 95.38 72 LEU A C 1
ATOM 553 O O . LEU A 1 72 ? 16.498 -0.076 -2.778 1.00 95.38 72 LEU A O 1
ATOM 557 N N . ILE A 1 73 ? 14.446 0.095 -1.878 1.00 93.75 73 ILE A N 1
ATOM 558 C CA . ILE A 1 73 ? 13.728 0.070 -3.160 1.00 93.75 73 ILE A CA 1
ATOM 559 C C . ILE A 1 73 ? 14.086 1.310 -3.989 1.00 93.75 73 ILE A C 1
ATOM 561 O O . ILE A 1 73 ? 14.501 1.172 -5.138 1.00 93.75 73 ILE A O 1
ATOM 565 N N . PHE A 1 74 ? 14.010 2.506 -3.400 1.00 93.69 74 PHE A N 1
ATOM 566 C CA . PHE A 1 74 ? 14.348 3.757 -4.083 1.00 93.69 74 PHE A CA 1
ATOM 567 C C . PHE A 1 74 ? 15.813 3.799 -4.551 1.00 93.69 74 PHE A C 1
ATOM 569 O O . PHE A 1 74 ? 16.098 4.191 -5.685 1.00 93.69 74 PHE A O 1
ATOM 576 N N . LEU A 1 75 ? 16.747 3.347 -3.709 1.00 94.00 75 LEU A N 1
ATOM 577 C CA . LEU A 1 75 ? 18.166 3.239 -4.053 1.00 94.00 75 LEU A CA 1
ATOM 578 C C . LEU A 1 75 ? 18.402 2.205 -5.150 1.00 94.00 75 LEU A C 1
ATOM 580 O O . LEU A 1 75 ? 19.164 2.479 -6.068 1.00 94.00 75 LEU A O 1
ATOM 584 N N . SER A 1 76 ? 17.731 1.053 -5.094 1.00 92.81 76 SER A N 1
ATOM 585 C CA . SER A 1 76 ? 17.850 0.019 -6.128 1.00 92.81 76 SER A CA 1
ATOM 586 C C . SER A 1 76 ? 17.353 0.532 -7.478 1.00 92.81 76 SER A C 1
ATOM 588 O O . SER A 1 76 ? 18.015 0.329 -8.490 1.00 92.81 76 SER A O 1
ATOM 590 N N . GLN A 1 77 ? 16.224 1.249 -7.499 1.00 91.00 77 GLN A N 1
ATOM 591 C CA . GLN A 1 77 ? 15.697 1.879 -8.713 1.00 91.00 77 GLN A CA 1
ATOM 592 C C . GLN A 1 77 ? 16.652 2.935 -9.259 1.00 91.00 77 GLN A C 1
ATOM 594 O O . GLN A 1 77 ? 16.959 2.941 -10.450 1.00 91.00 77 GLN A O 1
ATOM 599 N N . SER A 1 78 ? 17.166 3.801 -8.388 1.00 89.94 78 SER A N 1
ATOM 600 C CA . SER A 1 78 ? 18.135 4.827 -8.774 1.00 89.94 78 SER A CA 1
ATOM 601 C C . SER A 1 78 ? 19.408 4.194 -9.340 1.00 89.94 78 SER A C 1
ATOM 603 O O . SER A 1 78 ? 19.867 4.581 -10.411 1.00 89.94 78 SER A O 1
ATOM 605 N N . LEU A 1 79 ? 19.939 3.170 -8.667 1.00 92.38 79 LEU A N 1
ATOM 606 C CA . LEU A 1 79 ? 21.135 2.444 -9.084 1.00 92.38 79 LEU A CA 1
ATOM 607 C C . LEU A 1 79 ? 20.937 1.754 -10.433 1.00 92.38 79 LEU A C 1
ATOM 609 O O . LEU A 1 79 ? 21.812 1.846 -11.285 1.00 92.38 79 LEU A O 1
ATOM 613 N N . PHE A 1 80 ? 19.787 1.117 -10.655 1.00 90.62 80 PHE A N 1
ATOM 614 C CA . PHE A 1 80 ? 19.465 0.487 -11.933 1.00 90.62 80 PHE A CA 1
ATOM 615 C C . PHE A 1 80 ? 19.556 1.486 -13.096 1.00 90.62 80 PHE A C 1
ATOM 617 O O . PHE A 1 80 ? 20.225 1.216 -14.092 1.00 90.62 80 PHE A O 1
ATOM 624 N N . HIS A 1 81 ? 18.969 2.676 -12.949 1.00 88.88 81 HIS A N 1
ATOM 625 C CA . HIS A 1 81 ? 19.024 3.705 -13.990 1.00 88.88 81 HIS A CA 1
ATOM 626 C C . HIS A 1 81 ? 20.427 4.298 -14.155 1.00 88.88 81 HIS A C 1
ATOM 628 O O . HIS A 1 81 ? 20.850 4.529 -15.285 1.00 88.88 81 HIS A O 1
ATOM 634 N N . ILE A 1 82 ? 21.165 4.504 -13.058 1.00 89.31 82 ILE A N 1
ATOM 635 C CA . ILE A 1 82 ? 22.563 4.958 -13.105 1.00 89.31 82 ILE A CA 1
ATOM 636 C C . ILE A 1 82 ? 23.420 3.959 -13.887 1.00 89.31 82 ILE A C 1
ATOM 638 O O . ILE A 1 82 ? 24.180 4.366 -14.763 1.00 89.31 82 ILE A O 1
ATOM 642 N N . VAL A 1 83 ? 23.271 2.658 -13.616 1.00 89.94 83 VAL A N 1
ATOM 643 C CA . VAL A 1 83 ? 24.000 1.604 -14.330 1.00 89.94 83 VAL A CA 1
ATOM 644 C C . VAL A 1 83 ? 23.656 1.640 -15.814 1.00 89.94 83 VAL A C 1
ATOM 646 O O . VAL A 1 83 ? 24.575 1.703 -16.624 1.00 89.94 83 VAL A O 1
ATOM 649 N N . LEU A 1 84 ? 22.368 1.689 -16.176 1.00 87.81 84 LEU A N 1
ATOM 650 C CA . LEU A 1 84 ? 21.941 1.728 -17.579 1.00 87.81 84 LEU A CA 1
ATOM 651 C C . LEU A 1 84 ? 22.446 2.960 -18.345 1.00 87.81 84 LEU A C 1
ATOM 653 O O . LEU A 1 84 ? 22.726 2.861 -19.535 1.00 87.81 84 LEU A O 1
ATOM 657 N N . VAL A 1 85 ? 22.586 4.107 -17.677 1.00 87.31 85 VAL A N 1
ATOM 658 C CA . VAL A 1 85 ? 23.208 5.298 -18.273 1.00 87.31 85 VAL A CA 1
ATOM 659 C C . VAL A 1 85 ? 24.722 5.130 -18.392 1.00 87.31 85 VAL A C 1
ATOM 661 O O . VAL A 1 85 ? 25.294 5.507 -19.406 1.00 87.31 85 VAL A O 1
ATOM 664 N N . SER A 1 86 ? 25.383 4.551 -17.387 1.00 87.19 86 SER A N 1
ATOM 665 C CA . SER A 1 86 ? 26.849 4.419 -17.365 1.00 87.19 86 SER A CA 1
ATOM 666 C C . SER A 1 86 ? 27.407 3.498 -18.452 1.00 87.19 86 SER A C 1
ATOM 668 O O . SER A 1 86 ? 28.524 3.699 -18.918 1.00 87.19 86 SER A O 1
ATOM 670 N N . ILE A 1 87 ? 26.624 2.498 -18.857 1.00 86.06 87 ILE A N 1
ATOM 671 C CA . ILE A 1 87 ? 26.972 1.545 -19.917 1.00 86.06 87 ILE A CA 1
ATOM 672 C C . ILE A 1 87 ? 26.596 2.050 -21.314 1.00 86.06 87 ILE A C 1
ATOM 674 O O . ILE A 1 87 ? 27.030 1.462 -22.301 1.00 86.06 87 ILE A O 1
ATOM 678 N N . ALA A 1 88 ? 25.753 3.084 -21.407 1.00 84.88 88 ALA A N 1
ATOM 679 C CA . ALA A 1 88 ? 25.256 3.567 -22.684 1.00 84.88 88 ALA A CA 1
ATOM 680 C C . ALA A 1 88 ? 26.415 4.206 -23.455 1.00 84.88 88 ALA A C 1
ATOM 682 O O . ALA A 1 88 ? 27.009 5.195 -23.024 1.00 84.88 88 ALA A O 1
ATOM 683 N N . THR A 1 89 ? 26.739 3.632 -24.608 1.00 81.62 89 THR A N 1
ATOM 684 C CA . THR A 1 89 ? 27.777 4.135 -25.512 1.00 81.62 89 THR A CA 1
ATOM 685 C C . THR A 1 89 ? 27.151 4.504 -26.856 1.00 81.62 89 THR A C 1
ATOM 687 O O . THR A 1 89 ? 26.050 4.053 -27.163 1.00 81.62 89 THR A O 1
ATOM 690 N N . PRO A 1 90 ? 27.821 5.297 -27.712 1.00 75.81 90 PRO A N 1
ATOM 691 C CA . PRO A 1 90 ? 27.294 5.601 -29.045 1.00 75.81 90 PRO A CA 1
ATOM 692 C C . PRO A 1 90 ? 27.026 4.356 -29.911 1.00 75.81 90 PRO A C 1
ATOM 694 O O . PRO A 1 90 ? 26.215 4.423 -30.828 1.00 75.81 90 PRO A O 1
ATOM 697 N N . ALA A 1 91 ? 27.705 3.237 -29.628 1.00 77.38 91 ALA A N 1
ATOM 698 C CA . ALA A 1 91 ? 27.517 1.958 -30.313 1.00 77.38 91 ALA A CA 1
ATOM 699 C C . ALA A 1 91 ? 26.402 1.094 -29.692 1.00 77.38 91 ALA A C 1
ATOM 701 O O . ALA A 1 91 ? 25.772 0.317 -30.405 1.00 77.38 91 ALA A O 1
ATOM 702 N N . GLU A 1 92 ? 26.136 1.245 -28.391 1.00 80.81 92 GLU A N 1
ATOM 703 C CA . GLU A 1 92 ? 25.088 0.524 -27.669 1.00 80.81 92 GLU A CA 1
ATOM 704 C C . GLU A 1 92 ? 24.210 1.494 -26.859 1.00 80.81 92 GLU A C 1
ATOM 706 O O . GLU A 1 92 ? 24.626 1.959 -25.790 1.00 80.81 92 GLU A O 1
ATOM 711 N N . PRO A 1 93 ? 22.999 1.824 -27.353 1.00 80.12 93 PRO A N 1
ATOM 712 C CA . PRO A 1 93 ? 22.116 2.774 -26.688 1.00 80.12 93 PRO A CA 1
ATOM 713 C C . PRO A 1 93 ? 21.602 2.233 -25.347 1.00 80.12 93 PRO A C 1
ATOM 715 O O . PRO A 1 93 ? 21.666 1.035 -25.064 1.00 80.12 93 PRO A O 1
ATOM 718 N N . TYR A 1 94 ? 21.072 3.139 -24.519 1.00 80.56 94 TYR A N 1
ATOM 719 C CA . TYR A 1 94 ? 20.517 2.839 -23.196 1.00 80.56 94 TYR A CA 1
ATOM 720 C C . TYR A 1 94 ? 19.684 1.547 -23.200 1.00 80.56 94 TYR A C 1
ATOM 722 O O . TYR A 1 94 ? 18.825 1.335 -24.051 1.00 80.56 94 TYR A O 1
ATOM 730 N N . GLY A 1 95 ? 19.957 0.660 -22.241 1.00 77.94 95 GLY A N 1
ATOM 731 C CA . GLY A 1 95 ? 19.193 -0.574 -22.075 1.00 77.94 95 GLY A CA 1
ATOM 732 C C . GLY A 1 95 ? 19.492 -1.705 -23.069 1.00 77.94 95 GLY A C 1
ATOM 733 O O . GLY A 1 95 ? 18.858 -2.754 -22.953 1.00 77.94 95 GLY A O 1
ATOM 734 N N . SER A 1 96 ? 20.481 -1.564 -23.963 1.00 77.88 96 SER A N 1
ATOM 735 C CA . SER A 1 96 ? 20.925 -2.609 -24.910 1.00 77.88 96 SER A CA 1
ATOM 736 C C . SER A 1 96 ? 21.153 -3.996 -24.283 1.00 77.88 96 SER A C 1
ATOM 738 O O . SER A 1 96 ? 20.937 -5.008 -24.946 1.00 77.88 96 SER A O 1
ATOM 740 N N . ILE A 1 97 ? 21.512 -4.058 -22.990 1.00 77.56 97 ILE A N 1
ATOM 741 C CA . ILE A 1 97 ? 21.708 -5.298 -22.213 1.00 77.56 97 ILE A CA 1
ATOM 742 C C . ILE A 1 97 ? 20.481 -6.222 -22.241 1.00 77.56 97 ILE A C 1
ATOM 744 O O . ILE A 1 97 ? 20.621 -7.445 -22.174 1.00 77.56 97 ILE A O 1
ATOM 748 N N . PHE A 1 98 ? 19.273 -5.663 -22.312 1.00 79.25 98 PHE A N 1
ATOM 749 C CA . PHE A 1 98 ? 18.040 -6.443 -22.321 1.00 79.25 98 PHE A CA 1
ATOM 750 C C . PHE A 1 98 ? 17.400 -6.360 -23.701 1.00 79.25 98 PHE A C 1
ATOM 752 O O . PHE A 1 98 ? 16.632 -5.445 -23.954 1.00 79.25 98 PHE A O 1
ATOM 759 N N . GLY A 1 99 ? 17.696 -7.304 -24.595 1.00 74.94 99 GLY A N 1
ATOM 760 C CA . GLY A 1 99 ? 17.062 -7.342 -25.916 1.00 74.94 99 GLY A CA 1
ATOM 761 C C . GLY A 1 99 ? 15.531 -7.307 -25.825 1.00 74.94 99 GLY A C 1
ATOM 762 O O . GLY A 1 99 ? 14.946 -7.990 -24.978 1.00 74.94 99 GLY A O 1
ATOM 763 N N . ASN A 1 100 ? 14.895 -6.524 -26.699 1.00 75.00 100 ASN A N 1
ATOM 764 C CA . ASN A 1 100 ? 13.444 -6.340 -26.693 1.00 75.00 100 ASN A CA 1
ATOM 765 C C . ASN A 1 100 ? 12.716 -7.686 -26.845 1.00 75.00 100 ASN A C 1
ATOM 767 O O . ASN A 1 100 ? 13.048 -8.475 -27.726 1.00 75.00 100 ASN A O 1
ATOM 771 N N . CYS A 1 101 ? 11.696 -7.916 -26.020 1.00 73.12 101 CYS A N 1
ATOM 772 C CA . CYS A 1 101 ? 10.880 -9.133 -25.974 1.00 73.12 101 CYS A CA 1
ATOM 773 C C . CYS A 1 101 ? 11.636 -10.408 -25.555 1.00 73.12 101 CYS A C 1
ATOM 775 O O . CYS A 1 101 ? 11.188 -11.515 -25.842 1.00 73.12 101 CYS A O 1
ATOM 777 N N . THR A 1 102 ? 12.754 -10.275 -24.835 1.00 85.19 102 THR A N 1
ATOM 778 C CA . THR A 1 102 ? 13.457 -11.432 -24.251 1.00 85.19 102 THR A CA 1
ATOM 779 C C . THR A 1 102 ? 12.854 -11.802 -22.891 1.00 85.19 102 THR A C 1
ATOM 781 O O . THR A 1 102 ? 12.468 -10.920 -22.123 1.00 85.19 102 THR A O 1
ATOM 784 N N . GLU A 1 103 ? 12.856 -13.087 -22.516 1.00 83.25 103 GLU A N 1
ATOM 785 C CA . GLU A 1 103 ? 12.395 -13.548 -21.189 1.00 83.25 103 GLU A CA 1
ATOM 786 C C . GLU A 1 103 ? 13.041 -12.773 -20.029 1.00 83.25 103 GLU A C 1
ATOM 788 O O . GLU A 1 103 ? 12.370 -12.385 -19.072 1.00 83.25 103 GLU A O 1
ATOM 793 N N . LYS A 1 104 ? 14.339 -12.465 -20.149 1.00 82.88 104 LYS A N 1
ATOM 794 C CA . LYS A 1 104 ? 15.088 -11.667 -19.167 1.00 82.88 104 LYS A CA 1
ATOM 795 C C . LYS A 1 104 ? 14.504 -10.264 -18.993 1.00 82.88 104 LYS A C 1
ATOM 797 O O . LYS A 1 104 ? 14.401 -9.791 -17.867 1.00 82.88 104 LYS A O 1
ATOM 802 N N . GLU A 1 105 ? 14.107 -9.610 -20.082 1.00 85.12 105 GLU A N 1
ATOM 803 C CA . GLU A 1 105 ? 13.474 -8.289 -20.031 1.00 85.12 105 GLU A CA 1
ATOM 804 C C . GLU A 1 105 ? 12.105 -8.375 -19.342 1.00 85.12 105 GLU A C 1
ATOM 806 O O . GLU A 1 105 ? 11.805 -7.574 -18.457 1.00 85.12 105 GLU A O 1
ATOM 811 N N . SER A 1 106 ? 11.304 -9.388 -19.692 1.00 83.38 106 SER A N 1
ATOM 812 C CA . SER A 1 106 ? 9.987 -9.612 -19.088 1.00 83.38 106 SER A CA 1
ATOM 813 C C . SER A 1 106 ? 10.086 -9.831 -17.574 1.00 83.38 106 SER A C 1
ATOM 815 O O . SER A 1 106 ? 9.371 -9.180 -16.810 1.00 83.38 106 SER A O 1
ATOM 817 N N . LEU A 1 107 ? 11.032 -10.662 -17.119 1.00 85.62 107 LEU A N 1
ATOM 818 C CA . LEU A 1 107 ? 11.274 -10.916 -15.695 1.00 85.62 107 LEU A CA 1
ATOM 819 C C . LEU A 1 107 ? 11.726 -9.657 -14.949 1.00 85.62 107 LEU A C 1
ATOM 821 O O . LEU A 1 107 ? 11.197 -9.337 -13.884 1.00 85.62 107 LEU A O 1
ATOM 825 N N . VAL A 1 108 ? 12.676 -8.908 -15.511 1.00 87.19 108 VAL A N 1
ATOM 826 C CA . VAL A 1 108 ? 13.198 -7.672 -14.906 1.00 87.19 108 VAL A CA 1
ATOM 827 C C . VAL A 1 108 ? 12.086 -6.620 -14.792 1.00 87.19 108 VAL A C 1
ATOM 829 O O . VAL A 1 108 ? 11.918 -6.006 -13.730 1.00 87.19 108 VAL A O 1
ATOM 832 N N . ARG A 1 109 ? 11.227 -6.519 -15.816 1.00 86.06 109 ARG A N 1
ATOM 833 C CA . ARG A 1 109 ? 10.031 -5.666 -15.819 1.00 86.06 109 ARG A CA 1
ATOM 834 C C . ARG A 1 109 ? 9.013 -6.075 -14.754 1.00 86.06 109 ARG A C 1
ATOM 836 O O . ARG A 1 109 ? 8.484 -5.201 -14.070 1.00 86.06 109 ARG A O 1
ATOM 843 N N . GLN A 1 110 ? 8.761 -7.374 -14.580 1.00 87.75 110 GLN A N 1
ATOM 844 C CA . GLN A 1 110 ? 7.844 -7.896 -13.559 1.00 87.75 110 GLN A CA 1
ATOM 845 C C . GLN A 1 110 ? 8.370 -7.666 -12.135 1.00 87.75 110 GLN A C 1
ATOM 847 O O . GLN A 1 110 ? 7.618 -7.217 -11.268 1.00 87.75 110 GLN A O 1
ATOM 852 N N . ILE A 1 111 ? 9.665 -7.890 -11.882 1.00 89.38 111 ILE A N 1
ATOM 853 C CA . ILE A 1 111 ? 10.299 -7.549 -10.594 1.00 89.38 111 ILE A CA 1
ATOM 854 C C . ILE A 1 111 ? 10.072 -6.070 -10.296 1.00 89.38 111 ILE A C 1
ATOM 856 O O . ILE A 1 111 ? 9.657 -5.696 -9.197 1.00 89.38 111 ILE A O 1
ATOM 860 N N . GLY A 1 112 ? 10.268 -5.240 -11.315 1.00 86.31 112 GLY A N 1
ATOM 861 C CA . GLY A 1 112 ? 9.914 -3.841 -11.278 1.00 86.31 112 GLY A CA 1
ATOM 862 C C . GLY A 1 112 ? 11.012 -2.897 -11.737 1.00 86.31 112 GLY A C 1
ATOM 863 O O . GLY A 1 112 ? 10.906 -1.700 -11.472 1.00 86.31 112 GLY A O 1
ATOM 864 N N . PHE A 1 113 ? 12.031 -3.400 -12.413 1.00 87.50 113 PHE A N 1
ATOM 865 C CA . PHE A 1 113 ? 13.023 -2.580 -13.081 1.00 87.50 113 PHE A CA 1
ATOM 866 C C . PHE A 1 113 ? 12.613 -2.480 -14.546 1.00 87.50 113 PHE A C 1
ATOM 868 O O . PHE A 1 113 ? 12.538 -3.478 -15.253 1.00 87.50 113 PHE A O 1
ATOM 875 N N . GLN A 1 114 ? 12.257 -1.283 -14.995 1.00 85.06 114 GLN A N 1
ATOM 876 C CA . GLN A 1 114 ? 11.790 -1.068 -16.360 1.00 85.06 114 GLN A CA 1
ATOM 877 C C . GLN A 1 114 ? 12.745 -0.114 -17.067 1.00 85.06 114 GLN A C 1
ATOM 879 O O . GLN A 1 114 ? 13.175 0.871 -16.475 1.00 85.06 114 GLN A O 1
ATOM 884 N N . ARG A 1 115 ? 13.072 -0.414 -18.326 1.00 82.81 115 ARG A N 1
ATOM 885 C CA . ARG A 1 115 ? 13.842 0.479 -19.196 1.00 82.81 115 ARG A CA 1
ATOM 886 C C . ARG A 1 115 ? 12.985 1.673 -19.635 1.00 82.81 115 ARG A C 1
ATOM 888 O O . ARG A 1 115 ? 11.789 1.520 -19.881 1.00 82.81 115 ARG A O 1
ATOM 895 N N . LEU A 1 116 ? 13.595 2.854 -19.728 1.00 78.31 116 LEU A N 1
ATOM 896 C CA . LEU A 1 116 ? 12.968 4.115 -20.146 1.00 78.31 116 LEU A CA 1
ATOM 897 C C . LEU A 1 116 ? 13.445 4.536 -21.544 1.00 78.31 116 LEU A C 1
ATOM 899 O O . LEU A 1 116 ? 13.943 5.644 -21.727 1.00 78.31 116 LEU A O 1
ATOM 903 N N . ASP A 1 117 ? 13.303 3.657 -22.531 1.00 70.19 117 ASP A N 1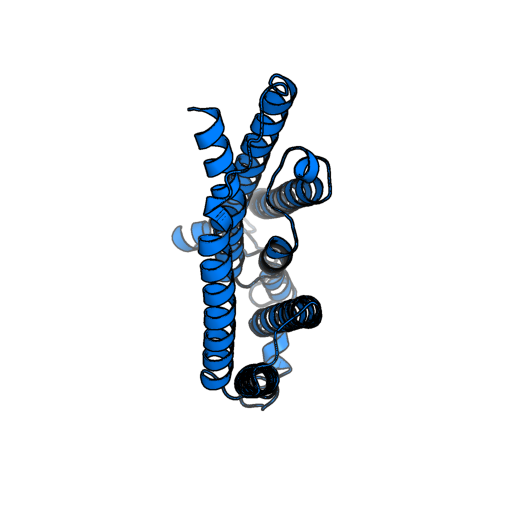
ATOM 904 C CA . ASP A 1 117 ? 13.644 3.992 -23.915 1.00 70.19 117 ASP A CA 1
ATOM 905 C C . ASP A 1 117 ? 12.590 4.938 -24.510 1.00 70.19 117 ASP A C 1
ATOM 907 O O . ASP A 1 117 ? 11.452 4.537 -24.748 1.00 70.19 117 ASP A O 1
ATOM 911 N N . ASP A 1 118 ? 12.970 6.203 -24.711 1.00 64.94 118 ASP A N 1
ATOM 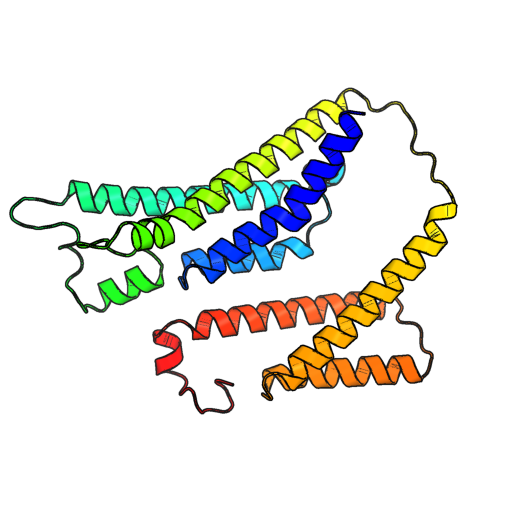912 C CA . ASP A 1 118 ? 12.197 7.232 -25.430 1.00 64.94 118 ASP A CA 1
ATOM 913 C C . ASP A 1 118 ? 10.748 7.436 -24.928 1.00 64.94 118 ASP A C 1
ATOM 915 O O . ASP A 1 118 ? 9.789 7.599 -25.684 1.00 64.94 118 ASP A O 1
ATOM 919 N N . VAL A 1 119 ? 10.566 7.396 -23.602 1.00 77.38 119 VAL A N 1
ATOM 920 C CA . VAL A 1 119 ? 9.239 7.448 -22.971 1.00 77.38 119 VAL A CA 1
ATOM 921 C C . VAL A 1 119 ? 8.911 8.864 -22.475 1.00 77.38 119 VAL A C 1
ATOM 923 O O . VAL A 1 119 ? 9.748 9.493 -21.821 1.00 77.38 119 VAL A O 1
ATOM 926 N N . PRO A 1 120 ? 7.677 9.378 -22.672 1.00 82.75 120 PRO A N 1
ATOM 927 C CA . PRO A 1 120 ? 7.318 10.701 -22.177 1.00 82.75 120 PRO A CA 1
ATOM 928 C C . PRO A 1 120 ? 7.410 10.801 -20.647 1.00 82.75 120 PRO A C 1
ATOM 930 O O . PRO A 1 120 ? 7.095 9.855 -19.916 1.00 82.75 120 PRO A O 1
ATOM 933 N N . ALA A 1 121 ? 7.751 11.999 -20.154 1.00 82.75 121 ALA A N 1
ATOM 934 C CA . ALA A 1 121 ? 8.046 12.285 -18.743 1.00 82.75 121 ALA A CA 1
ATOM 935 C C . ALA A 1 121 ? 6.975 11.799 -17.743 1.00 82.75 121 ALA A C 1
ATOM 937 O O . ALA A 1 121 ? 7.285 11.475 -16.598 1.00 82.75 121 ALA A O 1
ATOM 938 N N . LYS A 1 122 ? 5.711 11.682 -18.172 1.00 81.88 122 LYS A N 1
ATOM 939 C CA . LYS A 1 122 ? 4.609 11.142 -17.361 1.00 81.88 122 LYS A CA 1
ATOM 940 C C . LYS A 1 122 ? 4.852 9.697 -16.910 1.00 81.88 122 LYS A C 1
ATOM 942 O O . LYS A 1 122 ? 4.545 9.363 -15.769 1.00 81.88 122 LYS A O 1
ATOM 947 N N . HIS A 1 123 ? 5.385 8.832 -17.772 1.00 80.25 123 HIS A N 1
ATOM 948 C CA . HIS A 1 123 ? 5.646 7.435 -17.403 1.00 80.25 123 HIS A CA 1
ATOM 949 C C . HIS A 1 123 ? 6.868 7.310 -16.498 1.00 80.25 123 HIS A C 1
ATOM 951 O O . HIS A 1 123 ? 6.866 6.480 -15.595 1.00 80.25 123 HIS A O 1
ATOM 957 N N . ILE A 1 124 ? 7.856 8.186 -16.687 1.00 81.19 124 ILE A N 1
ATOM 958 C CA . ILE A 1 124 ? 9.018 8.315 -15.803 1.00 81.19 124 ILE A CA 1
ATOM 959 C C . ILE A 1 124 ? 8.553 8.699 -14.393 1.00 81.19 124 ILE A C 1
ATOM 961 O O . ILE A 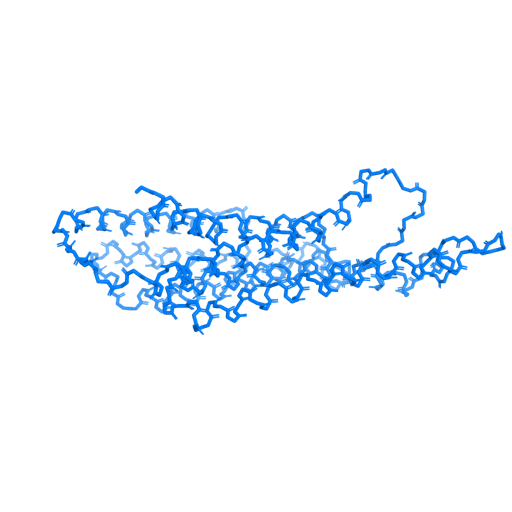1 124 ? 8.879 8.025 -13.417 1.00 81.19 124 ILE A O 1
ATOM 965 N N . ALA A 1 125 ? 7.700 9.723 -14.292 1.00 84.00 125 ALA A N 1
ATOM 966 C CA . ALA A 1 125 ? 7.106 10.145 -13.028 1.00 84.00 125 ALA A CA 1
ATOM 967 C C . ALA A 1 125 ? 6.240 9.043 -12.397 1.00 84.00 125 ALA A C 1
ATOM 969 O O . ALA A 1 125 ? 6.255 8.869 -11.183 1.00 84.00 125 ALA A O 1
ATOM 970 N N . ARG A 1 126 ? 5.522 8.258 -13.210 1.00 84.06 126 ARG A N 1
ATOM 971 C CA . ARG A 1 126 ? 4.744 7.102 -12.743 1.00 84.06 126 ARG A CA 1
ATOM 972 C C . ARG A 1 126 ? 5.631 5.996 -12.164 1.00 84.06 126 ARG A C 1
ATOM 974 O O . ARG A 1 126 ? 5.208 5.325 -11.230 1.00 84.06 126 ARG A O 1
ATOM 981 N N . LEU A 1 127 ? 6.821 5.789 -12.725 1.00 81.81 127 LEU A N 1
ATOM 982 C CA . LEU A 1 127 ? 7.729 4.723 -12.310 1.00 81.81 127 LEU A CA 1
ATOM 983 C C . LEU A 1 127 ? 8.506 5.091 -11.041 1.00 81.81 127 LEU A C 1
ATOM 985 O O . LEU A 1 127 ? 8.510 4.310 -10.101 1.00 81.81 127 LEU A O 1
ATOM 989 N N . ILE A 1 128 ? 9.119 6.278 -11.004 1.00 85.50 128 ILE A N 1
ATOM 990 C CA . ILE A 1 128 ? 10.008 6.707 -9.905 1.00 85.50 128 ILE A CA 1
ATOM 991 C C . ILE A 1 128 ? 9.233 7.433 -8.795 1.00 85.50 128 ILE A C 1
ATOM 993 O O . ILE A 1 128 ? 9.594 7.379 -7.618 1.00 85.50 128 ILE A O 1
ATOM 997 N N . GLY A 1 129 ? 8.156 8.131 -9.159 1.00 88.44 129 GLY A N 1
ATOM 998 C CA . GLY A 1 129 ? 7.400 8.994 -8.253 1.00 88.44 129 GLY A CA 1
ATOM 999 C C . GLY A 1 129 ? 6.863 8.285 -7.009 1.00 88.44 129 GLY A C 1
ATOM 1000 O O . GLY A 1 129 ? 7.051 8.821 -5.916 1.00 88.44 129 GLY A O 1
ATOM 1001 N N . PRO A 1 130 ? 6.231 7.100 -7.116 1.00 90.56 130 PRO A N 1
ATOM 1002 C CA . PRO A 1 130 ? 5.709 6.411 -5.942 1.00 90.56 130 PRO A CA 1
ATOM 1003 C C . PRO A 1 130 ? 6.806 5.967 -4.965 1.00 90.56 130 PRO A C 1
ATOM 1005 O O . PRO A 1 130 ? 6.621 6.112 -3.758 1.00 90.56 130 PRO A O 1
ATOM 1008 N N . ASP A 1 131 ? 7.960 5.513 -5.461 1.00 92.00 131 ASP A N 1
ATOM 1009 C CA . ASP A 1 131 ? 9.081 5.079 -4.616 1.00 92.00 131 ASP A CA 1
ATOM 1010 C C . ASP A 1 131 ? 9.667 6.265 -3.830 1.00 92.00 131 ASP A C 1
ATOM 1012 O O . ASP A 1 131 ? 9.836 6.198 -2.607 1.00 92.00 131 ASP A O 1
ATOM 1016 N N . LEU A 1 132 ? 9.892 7.396 -4.514 1.00 93.50 132 LEU A N 1
ATOM 1017 C CA . LEU A 1 132 ? 10.339 8.644 -3.888 1.00 93.50 132 LEU A CA 1
ATOM 1018 C C . LEU A 1 132 ? 9.312 9.162 -2.869 1.00 93.50 132 LEU A C 1
ATOM 1020 O O . LEU A 1 132 ? 9.676 9.572 -1.767 1.00 93.50 132 LEU A O 1
ATOM 1024 N N . LEU A 1 133 ? 8.023 9.124 -3.215 1.00 94.44 133 LEU A N 1
ATOM 1025 C CA . LEU A 1 133 ? 6.938 9.562 -2.339 1.00 94.44 133 LEU A CA 1
ATOM 1026 C C . LEU A 1 133 ? 6.903 8.746 -1.042 1.00 94.44 133 LEU A C 1
ATOM 1028 O O . LEU A 1 133 ? 6.855 9.327 0.045 1.00 94.44 133 LEU A O 1
ATOM 1032 N N . VAL A 1 134 ? 6.944 7.414 -1.141 1.00 95.06 134 VAL A N 1
ATOM 1033 C CA . VAL A 1 134 ? 6.926 6.528 0.032 1.00 95.06 134 VAL A CA 1
ATOM 1034 C C . VAL A 1 134 ? 8.162 6.765 0.900 1.00 95.06 134 VAL A C 1
ATOM 1036 O O . VAL A 1 134 ? 8.028 6.865 2.119 1.00 95.06 134 VAL A O 1
ATOM 1039 N N . PHE A 1 135 ? 9.345 6.927 0.299 1.00 95.50 135 PHE A N 1
ATOM 1040 C CA . PHE A 1 135 ? 10.579 7.225 1.029 1.00 95.50 135 PHE A CA 1
ATOM 1041 C C . PHE A 1 135 ? 10.493 8.545 1.815 1.00 95.50 135 PHE A C 1
ATOM 1043 O O . PHE A 1 135 ? 10.751 8.572 3.022 1.00 95.50 135 PHE A O 1
ATOM 1050 N N . LEU A 1 136 ? 10.059 9.634 1.170 1.00 95.88 136 LEU A N 1
ATOM 1051 C CA . LEU A 1 136 ? 9.919 10.944 1.818 1.00 95.88 136 LEU A CA 1
ATOM 1052 C C . LEU A 1 136 ? 8.887 10.920 2.952 1.00 95.88 136 LEU A C 1
ATOM 1054 O O . LEU A 1 136 ? 9.127 11.472 4.030 1.00 95.88 136 LEU A O 1
ATOM 1058 N N . VAL A 1 137 ? 7.751 10.247 2.745 1.00 95.38 137 VAL A N 1
ATOM 1059 C CA . VAL A 1 137 ? 6.722 10.104 3.782 1.00 95.38 137 VAL A CA 1
ATOM 1060 C C . VAL A 1 137 ? 7.212 9.232 4.935 1.00 95.38 137 VAL A C 1
ATOM 1062 O O . VAL A 1 137 ? 6.986 9.593 6.090 1.00 95.38 137 VAL A O 1
ATOM 1065 N N . ALA A 1 138 ? 7.934 8.141 4.672 1.00 94.75 138 ALA A N 1
ATOM 1066 C CA . ALA A 1 138 ? 8.513 7.301 5.720 1.00 94.75 138 ALA A CA 1
ATOM 1067 C C . ALA A 1 138 ? 9.489 8.091 6.611 1.00 94.75 138 ALA A C 1
ATOM 1069 O O . ALA A 1 138 ? 9.409 7.996 7.841 1.00 94.75 138 ALA A O 1
ATOM 1070 N N . ILE A 1 139 ? 10.345 8.933 6.012 1.00 95.19 139 ILE A N 1
ATOM 1071 C CA . ILE A 1 139 ? 11.225 9.854 6.749 1.00 95.19 139 ILE A CA 1
ATOM 1072 C C . ILE A 1 139 ? 10.398 10.812 7.603 1.00 95.19 139 ILE A C 1
ATOM 1074 O O . ILE A 1 139 ? 10.655 10.938 8.801 1.00 95.19 139 ILE A O 1
ATOM 1078 N N . ALA A 1 140 ? 9.402 11.479 7.014 1.00 92.94 140 ALA A N 1
ATOM 1079 C CA . ALA A 1 140 ? 8.585 12.461 7.719 1.00 92.94 140 ALA A CA 1
ATOM 1080 C C . ALA A 1 140 ? 7.855 11.839 8.922 1.00 92.94 140 ALA A C 1
ATOM 1082 O O . ALA A 1 140 ? 7.886 12.393 10.024 1.00 92.94 140 ALA A O 1
ATOM 1083 N N . VAL A 1 141 ? 7.248 10.660 8.742 1.00 92.38 141 VAL A N 1
ATOM 1084 C CA . VAL A 1 141 ? 6.541 9.936 9.807 1.00 92.38 141 VAL A CA 1
ATOM 1085 C C . VAL A 1 141 ? 7.516 9.568 10.929 1.00 92.38 141 VAL A C 1
ATOM 1087 O O . VAL A 1 141 ? 7.213 9.829 12.095 1.00 92.38 141 VAL A O 1
ATOM 1090 N N . LEU A 1 142 ? 8.696 9.020 10.609 1.00 91.38 142 LEU A N 1
ATOM 1091 C CA . LEU A 1 142 ? 9.699 8.655 11.615 1.00 91.38 142 LEU A CA 1
ATOM 1092 C C . LEU A 1 142 ? 10.252 9.880 12.344 1.00 91.38 142 LEU A C 1
ATOM 1094 O O . LEU A 1 142 ? 10.255 9.894 13.572 1.00 91.38 142 LEU A O 1
ATOM 1098 N N . ALA A 1 143 ? 10.647 10.929 11.622 1.00 91.12 143 ALA A N 1
ATOM 1099 C CA . ALA A 1 143 ? 11.196 12.149 12.203 1.00 91.12 143 ALA A CA 1
ATOM 1100 C C . ALA A 1 143 ? 10.203 12.823 13.163 1.00 91.12 143 ALA A C 1
ATOM 1102 O O . ALA A 1 143 ? 10.567 13.183 14.286 1.00 91.12 143 ALA A O 1
ATOM 1103 N N . ILE A 1 144 ? 8.934 12.939 12.760 1.00 88.44 144 ILE A N 1
ATOM 1104 C CA . ILE A 1 144 ? 7.881 13.542 13.586 1.00 88.44 144 ILE A CA 1
ATOM 1105 C C . ILE A 1 144 ? 7.581 12.658 14.803 1.00 88.44 144 ILE A C 1
ATOM 1107 O O . ILE A 1 144 ? 7.504 13.170 15.922 1.00 88.44 144 ILE A O 1
ATOM 1111 N N . CYS A 1 145 ? 7.486 11.334 14.634 1.00 85.88 145 CYS A N 1
ATOM 1112 C CA . CYS A 1 145 ? 7.274 10.415 15.757 1.00 85.88 145 CYS A CA 1
ATOM 1113 C C . CYS A 1 145 ? 8.449 10.431 16.751 1.00 85.88 145 CYS A C 1
ATOM 1115 O O . CYS A 1 145 ? 8.236 10.482 17.963 1.00 85.88 145 CYS A O 1
ATOM 1117 N N . SER A 1 146 ? 9.693 10.450 16.267 1.00 84.81 146 SER A N 1
ATOM 1118 C CA . SER A 1 146 ? 10.890 10.533 17.111 1.00 84.81 146 SER A CA 1
ATOM 1119 C C . SER A 1 146 ? 11.023 11.885 17.815 1.00 84.81 146 SER A C 1
ATOM 1121 O O . SER A 1 146 ? 11.491 11.932 18.954 1.00 84.81 146 SER A O 1
ATOM 1123 N N . LYS A 1 147 ? 10.586 12.986 17.192 1.00 85.19 147 LYS A N 1
ATOM 1124 C CA . LYS A 1 147 ? 10.541 14.302 17.846 1.00 85.19 147 LYS A CA 1
ATOM 1125 C C . LYS A 1 147 ? 9.578 14.300 19.038 1.00 85.19 147 LYS A C 1
ATOM 1127 O O . LYS A 1 147 ? 9.947 14.778 20.107 1.00 85.19 147 LYS A O 1
ATOM 1132 N N . ILE A 1 148 ? 8.405 13.675 18.897 1.00 77.19 148 ILE A N 1
ATOM 1133 C CA . ILE A 1 148 ? 7.436 13.512 19.997 1.00 77.19 148 ILE A CA 1
ATOM 1134 C C . ILE A 1 148 ? 8.036 12.725 21.165 1.00 77.19 148 ILE A C 1
ATOM 1136 O O . ILE A 1 148 ? 7.788 13.076 22.317 1.00 77.19 148 ILE A O 1
ATOM 1140 N N . LEU A 1 149 ? 8.828 11.684 20.889 1.00 75.12 149 LEU A N 1
ATOM 1141 C CA . LEU A 1 149 ? 9.506 10.914 21.935 1.00 75.12 149 LEU A CA 1
ATOM 1142 C C . LEU A 1 149 ? 10.460 11.799 22.746 1.00 75.12 149 LEU A C 1
ATOM 1144 O O . LEU A 1 149 ? 10.376 11.828 23.970 1.00 75.12 149 LEU A O 1
ATOM 1148 N N . LYS A 1 150 ? 11.309 12.572 22.058 1.00 76.62 150 LYS A N 1
ATOM 1149 C CA . LYS A 1 150 ? 12.283 13.472 22.696 1.00 76.62 150 LYS A CA 1
ATOM 1150 C C . LYS A 1 150 ? 11.615 14.571 23.529 1.00 76.62 150 LYS A C 1
ATOM 1152 O O . LYS A 1 150 ? 12.127 14.925 24.588 1.00 76.62 150 LYS A O 1
ATOM 1157 N N . GLU A 1 151 ? 10.487 15.109 23.067 1.00 73.44 151 GLU A N 1
ATOM 1158 C CA . GLU A 1 151 ? 9.715 16.123 23.799 1.00 73.44 151 GLU A CA 1
ATOM 1159 C C . GLU A 1 151 ? 8.937 15.522 24.983 1.00 73.44 151 GLU A C 1
ATOM 1161 O O . GLU A 1 151 ? 8.823 16.153 26.031 1.00 73.44 151 GLU A O 1
ATOM 1166 N N . GLY A 1 152 ? 8.440 14.287 24.853 1.00 63.69 152 GLY A N 1
ATOM 1167 C CA . GLY A 1 152 ? 7.703 13.581 25.905 1.00 63.69 152 GLY A CA 1
ATOM 1168 C C . GLY A 1 152 ? 8.560 13.189 27.110 1.00 63.69 152 GLY A C 1
ATOM 1169 O O . GLY A 1 152 ? 8.092 13.293 28.240 1.00 63.69 152 GLY A O 1
ATOM 1170 N N . THR A 1 153 ? 9.824 12.811 26.892 1.00 58.22 153 THR A N 1
ATOM 1171 C CA . THR A 1 153 ? 10.770 12.476 27.974 1.00 58.22 153 THR A CA 1
ATOM 1172 C C . THR A 1 153 ? 11.111 13.680 28.860 1.00 58.22 153 THR A C 1
ATOM 1174 O O . THR A 1 153 ? 11.458 13.501 30.021 1.00 58.22 153 THR A O 1
ATOM 1177 N N . LYS A 1 154 ? 10.975 14.913 28.354 1.00 56.06 154 LYS A N 1
ATOM 1178 C CA . LYS A 1 154 ? 11.284 16.143 29.104 1.00 56.06 154 LYS A CA 1
ATOM 1179 C C . LYS A 1 154 ? 10.108 16.710 29.913 1.00 56.06 154 LYS A C 1
ATOM 1181 O O . LYS A 1 154 ? 10.307 17.671 30.642 1.00 56.06 154 LYS A O 1
ATOM 1186 N N . GLY A 1 155 ? 8.895 16.164 29.777 1.00 51.06 155 GLY A N 1
ATOM 1187 C CA . GLY A 1 155 ? 7.670 16.776 30.318 1.00 51.06 155 GLY A CA 1
ATOM 1188 C C . GLY A 1 155 ? 6.730 15.827 31.064 1.00 51.06 155 GLY A C 1
ATOM 1189 O O . GLY A 1 155 ? 5.534 16.102 31.136 1.00 51.06 155 GLY A O 1
ATOM 1190 N N . SER A 1 156 ? 7.221 14.695 31.573 1.00 45.19 156 SER A N 1
ATOM 1191 C CA . SER A 1 156 ? 6.385 13.662 32.200 1.00 45.19 156 SER A CA 1
ATOM 1192 C C . SER A 1 156 ? 6.109 13.904 33.693 1.00 45.19 156 SER A C 1
ATOM 1194 O O . SER A 1 156 ? 6.315 13.017 34.508 1.00 45.19 156 SER A O 1
ATOM 1196 N N . GLU A 1 157 ? 5.571 15.071 34.037 1.00 45.94 157 GLU A N 1
ATOM 1197 C CA . GLU A 1 157 ? 4.808 15.287 35.275 1.00 45.94 157 GLU A CA 1
ATOM 1198 C C . GLU A 1 157 ? 3.645 16.245 34.982 1.00 45.94 157 GLU A C 1
ATOM 1200 O O . GLU A 1 157 ? 3.707 17.419 35.315 1.00 45.94 157 GLU A O 1
ATOM 1205 N N . LEU A 1 158 ? 2.586 15.783 34.304 1.00 41.91 158 LEU A N 1
ATOM 1206 C CA . LEU A 1 158 ? 1.221 16.242 34.607 1.00 41.91 158 LEU A CA 1
ATOM 1207 C C . LEU A 1 158 ? 0.156 15.400 33.889 1.00 41.91 158 LEU A C 1
ATOM 1209 O O . LEU A 1 158 ? 0.006 15.428 32.668 1.00 41.91 158 LEU A O 1
ATOM 1213 N N . THR A 1 159 ? -0.575 14.668 34.730 1.00 39.81 159 THR A N 1
ATOM 1214 C CA . THR A 1 159 ? -2.013 14.360 34.684 1.00 39.81 159 THR A CA 1
ATOM 1215 C C . THR A 1 159 ? -2.642 13.849 33.380 1.00 39.81 159 THR A C 1
ATOM 1217 O O . THR A 1 159 ? -2.875 14.562 32.405 1.00 39.81 159 THR A O 1
ATOM 1220 N N . SER A 1 160 ? -3.132 12.605 33.445 1.00 37.19 160 SER A N 1
ATOM 1221 C CA . SER A 1 160 ? -4.288 12.179 32.650 1.00 37.19 160 SER A CA 1
ATOM 1222 C C . SER A 1 160 ? -5.504 11.996 33.565 1.00 37.19 160 SER A C 1
ATOM 1224 O O . SER A 1 160 ? -5.741 10.936 34.131 1.00 37.19 160 SER A O 1
ATOM 1226 N N . VAL A 1 161 ? -6.283 13.069 33.727 1.00 40.22 161 VAL A N 1
ATOM 1227 C CA . VAL A 1 161 ? -7.637 12.994 34.291 1.00 40.22 161 VAL A CA 1
ATOM 1228 C C . VAL A 1 161 ? -8.544 12.373 33.225 1.00 40.22 161 VAL A C 1
ATOM 1230 O O . VAL A 1 161 ? -8.741 12.930 32.140 1.00 40.22 161 VAL A O 1
ATOM 1233 N N . VAL A 1 162 ? -9.071 11.180 33.500 1.00 44.34 162 VAL A N 1
ATOM 1234 C CA . VAL A 1 162 ? -10.014 10.476 32.623 1.00 44.34 162 VAL A CA 1
ATOM 1235 C C . VAL A 1 162 ? -11.425 11.013 32.876 1.00 44.34 162 VAL A C 1
ATOM 1237 O O . VAL A 1 162 ? -12.031 10.731 33.902 1.00 44.34 162 VAL A O 1
ATOM 1240 N N . HIS A 1 163 ? -11.970 11.773 31.920 1.00 45.22 163 HIS A N 1
ATOM 1241 C CA . HIS A 1 163 ? -13.362 12.238 31.976 1.00 45.22 163 HIS A CA 1
ATOM 1242 C C . HIS A 1 163 ? -14.374 11.105 31.664 1.00 45.22 163 HIS A C 1
ATOM 1244 O O . HIS A 1 163 ? -14.240 10.434 30.631 1.00 45.22 163 HIS A O 1
ATOM 1250 N N . PRO A 1 164 ? -15.450 10.943 32.465 1.00 50.03 164 PRO A N 1
ATOM 1251 C CA . PRO A 1 164 ? -16.461 9.882 32.320 1.00 50.03 164 PRO A CA 1
ATOM 1252 C C . PRO A 1 164 ? -17.402 10.023 31.099 1.00 50.03 164 PRO A C 1
ATOM 1254 O O . PRO A 1 164 ? -18.047 9.051 30.698 1.00 50.03 164 PRO A O 1
ATOM 1257 N N . GLN A 1 165 ? -17.436 11.182 30.425 1.00 51.59 165 GLN A N 1
ATOM 1258 C CA . GLN A 1 165 ? -18.306 11.461 29.261 1.00 51.59 165 GLN A CA 1
ATOM 1259 C C . GLN A 1 165 ? -17.930 10.666 27.986 1.00 51.59 165 GLN A C 1
ATOM 1261 O O . GLN A 1 165 ? -18.739 10.511 27.069 1.00 51.59 165 GLN A O 1
ATOM 1266 N N . LYS A 1 166 ? -16.729 10.069 27.938 1.00 61.25 166 LYS A N 1
ATOM 1267 C CA . LYS A 1 166 ? -16.225 9.274 26.799 1.00 61.25 166 LYS A CA 1
ATOM 1268 C C . LYS A 1 166 ? -16.965 7.949 26.559 1.00 61.25 166 LYS A C 1
ATOM 1270 O O . LYS A 1 166 ? -16.833 7.373 25.479 1.00 61.25 166 LYS A O 1
ATOM 1275 N N . ARG A 1 167 ? -17.754 7.447 27.519 1.00 69.94 167 ARG A N 1
ATOM 1276 C CA . ARG A 1 167 ? -18.348 6.097 27.444 1.00 69.94 167 ARG A CA 1
ATOM 1277 C C . ARG A 1 167 ? -19.477 5.981 26.410 1.00 69.94 167 ARG A C 1
ATOM 1279 O O . ARG A 1 167 ? -19.552 4.966 25.720 1.00 69.94 167 ARG A O 1
ATOM 1286 N N . ARG A 1 168 ? -20.327 7.009 26.266 1.00 78.38 168 ARG A N 1
ATOM 1287 C CA . ARG A 1 168 ? -21.432 7.018 25.282 1.00 78.38 168 ARG A CA 1
ATOM 1288 C C . ARG A 1 168 ? -20.898 7.131 23.851 1.00 78.38 168 ARG A C 1
ATOM 1290 O O . ARG A 1 168 ? -21.259 6.319 23.007 1.00 78.38 168 ARG A O 1
ATOM 1297 N N . VAL A 1 169 ? -19.962 8.053 23.613 1.00 82.94 169 VAL A N 1
ATOM 1298 C CA . VAL A 1 169 ? -19.302 8.228 22.305 1.00 82.94 169 VAL A CA 1
ATOM 1299 C C . VAL A 1 169 ? -18.540 6.967 21.896 1.00 82.94 169 VAL A C 1
ATOM 1301 O O . VAL A 1 169 ? -18.638 6.537 20.752 1.00 82.94 169 VAL A O 1
ATOM 1304 N N . HIS A 1 170 ? -17.835 6.320 22.831 1.00 82.06 170 HIS A N 1
ATOM 1305 C CA . HIS A 1 170 ? -17.145 5.063 22.546 1.00 82.06 170 HIS A CA 1
ATOM 1306 C C . HIS A 1 170 ? -18.116 3.956 22.120 1.00 82.06 170 HIS A C 1
ATOM 1308 O O . HIS A 1 170 ? -17.848 3.273 21.140 1.00 82.06 170 HIS A O 1
ATOM 1314 N N . LYS A 1 171 ? -19.254 3.795 22.810 1.00 82.62 171 LYS A N 1
ATOM 1315 C CA . LYS A 1 171 ? -20.279 2.809 22.428 1.00 82.62 171 LYS A CA 1
ATOM 1316 C C . LYS A 1 171 ? -20.832 3.072 21.025 1.00 82.62 171 LYS A C 1
ATOM 1318 O O . LYS A 1 171 ? -20.887 2.141 20.230 1.00 82.62 171 LYS A O 1
ATOM 1323 N N . ILE A 1 172 ? -21.172 4.325 20.714 1.00 86.06 172 ILE A N 1
ATOM 1324 C CA . ILE A 1 172 ? -21.672 4.719 19.385 1.00 86.06 172 ILE A CA 1
ATOM 1325 C C . ILE A 1 172 ? -20.621 4.424 18.309 1.00 86.06 172 ILE A C 1
ATOM 1327 O O . ILE A 1 172 ? -20.939 3.823 17.290 1.00 86.06 172 ILE A O 1
ATOM 1331 N N . LEU A 1 173 ? -19.357 4.775 18.557 1.00 87.12 173 LEU A N 1
ATOM 1332 C CA . LEU A 1 173 ? -18.262 4.524 17.621 1.00 87.12 173 LEU A CA 1
ATOM 1333 C C . LEU A 1 173 ? -17.983 3.026 17.419 1.00 87.12 173 LEU A C 1
ATOM 1335 O O . LEU A 1 173 ? -17.606 2.609 16.329 1.00 87.12 173 LEU A O 1
ATOM 1339 N N . GLN A 1 174 ? -18.111 2.207 18.464 1.00 84.31 174 GLN A N 1
ATOM 1340 C CA . GLN A 1 174 ? -17.971 0.755 18.328 1.00 84.31 174 GLN A CA 1
ATOM 1341 C C . GLN A 1 174 ? -19.116 0.180 17.499 1.00 84.31 174 GLN A C 1
ATOM 1343 O O . GLN A 1 174 ? -18.865 -0.610 16.596 1.00 84.31 174 GLN A O 1
ATOM 1348 N N . PHE A 1 175 ? -20.349 0.613 17.765 1.00 85.56 175 PHE A N 1
ATOM 1349 C CA . PHE A 1 175 ? -21.515 0.191 17.000 1.00 85.56 175 PHE A CA 1
ATOM 1350 C C . PHE A 1 175 ? -21.374 0.565 15.521 1.00 85.56 175 PHE A C 1
ATOM 1352 O O . PHE A 1 175 ? -21.456 -0.312 14.668 1.00 85.56 175 PHE A O 1
ATOM 1359 N N . SER A 1 176 ? -21.033 1.824 15.220 1.00 88.06 176 SER A N 1
ATOM 1360 C CA . SER A 1 176 ? -20.872 2.289 13.839 1.00 88.06 176 SER A CA 1
ATOM 1361 C C . SER A 1 176 ? -19.791 1.522 13.075 1.00 88.06 176 SER A C 1
ATOM 1363 O O . SER A 1 176 ? -19.990 1.184 11.912 1.00 88.06 176 SER A O 1
ATOM 1365 N N . LYS A 1 177 ? -18.673 1.176 13.727 1.00 88.19 177 LYS A N 1
ATOM 1366 C CA . LYS A 1 177 ? -17.617 0.340 13.129 1.00 88.19 177 LYS A CA 1
ATOM 1367 C C . LYS A 1 177 ? -18.103 -1.064 12.781 1.00 88.19 177 LYS A C 1
ATOM 1369 O O . LYS A 1 177 ? -17.710 -1.590 11.746 1.00 88.19 177 LYS A O 1
ATOM 1374 N N . ILE A 1 178 ? -18.911 -1.679 13.644 1.00 87.38 178 ILE A N 1
ATOM 1375 C CA . ILE A 1 178 ? -19.448 -3.027 13.410 1.00 87.38 178 ILE A CA 1
ATOM 1376 C C . ILE A 1 178 ? -20.472 -2.993 12.277 1.00 87.38 178 ILE A C 1
ATOM 1378 O O . ILE A 1 178 ? -20.382 -3.806 11.364 1.00 87.38 178 ILE A O 1
ATOM 1382 N N . THR A 1 179 ? -21.388 -2.023 12.290 1.00 88.31 179 THR A N 1
ATOM 1383 C CA . THR A 1 179 ? -22.369 -1.839 11.213 1.00 88.31 179 THR A CA 1
ATOM 1384 C C . THR A 1 179 ? -21.683 -1.600 9.869 1.00 88.31 179 THR A C 1
ATOM 1386 O O . THR A 1 179 ? -22.028 -2.249 8.886 1.00 88.31 179 THR A O 1
ATOM 1389 N N . LEU A 1 180 ? -20.663 -0.735 9.829 1.00 93.25 180 LEU A N 1
ATOM 1390 C CA . LEU A 1 180 ? -19.884 -0.477 8.617 1.00 93.25 180 LEU A CA 1
ATOM 1391 C C . LEU A 1 180 ? -19.163 -1.737 8.117 1.00 93.25 180 LEU A C 1
ATOM 1393 O O . LEU A 1 180 ? -19.171 -2.000 6.921 1.00 93.25 180 LEU A O 1
ATOM 1397 N N . LEU A 1 181 ? -18.573 -2.533 9.016 1.00 91.62 181 LEU A N 1
ATOM 1398 C CA . LEU A 1 181 ? -17.921 -3.795 8.652 1.00 91.62 181 LEU A CA 1
ATOM 1399 C C . LEU A 1 181 ? -18.903 -4.769 7.989 1.00 91.62 181 LEU A C 1
ATOM 1401 O O . LEU A 1 181 ? -18.571 -5.352 6.963 1.00 91.62 181 LEU A O 1
ATOM 1405 N N . ILE A 1 182 ? -20.098 -4.933 8.564 1.00 91.38 182 ILE A N 1
ATOM 1406 C CA . ILE A 1 182 ? -21.140 -5.823 8.032 1.00 91.38 182 ILE A CA 1
ATOM 1407 C C . ILE A 1 182 ? -21.596 -5.346 6.645 1.00 91.38 182 ILE A C 1
ATOM 1409 O O . ILE A 1 182 ? -21.706 -6.159 5.731 1.00 91.38 182 ILE A O 1
ATOM 1413 N N . LEU A 1 183 ? -21.801 -4.036 6.468 1.00 93.62 183 LEU A N 1
ATOM 1414 C CA . LEU A 1 183 ? -22.190 -3.452 5.181 1.00 93.62 183 LEU A CA 1
ATOM 1415 C C . LEU A 1 183 ? -21.113 -3.644 4.103 1.00 93.62 183 LEU A C 1
ATOM 1417 O O . LEU A 1 183 ? -21.434 -3.999 2.973 1.00 93.62 183 LEU A O 1
ATOM 1421 N N . LEU A 1 184 ? -19.840 -3.436 4.448 1.00 93.38 184 LEU A N 1
ATOM 1422 C CA . LEU A 1 184 ? -18.724 -3.653 3.524 1.00 93.38 184 LEU A CA 1
ATOM 1423 C C . LEU A 1 184 ? -18.603 -5.124 3.122 1.00 93.38 184 LEU A C 1
ATOM 1425 O O . LEU A 1 184 ? -18.354 -5.412 1.959 1.00 93.38 184 LEU A O 1
ATOM 1429 N N . LEU A 1 185 ? -18.830 -6.052 4.054 1.00 93.00 185 LEU A N 1
ATOM 1430 C CA . LEU A 1 185 ? -18.852 -7.482 3.751 1.00 93.00 185 LEU A CA 1
ATOM 1431 C C . LEU A 1 185 ? -19.972 -7.847 2.773 1.00 93.00 185 LEU A C 1
ATOM 1433 O O . LEU A 1 185 ? -19.724 -8.584 1.821 1.00 93.00 185 LEU A O 1
ATOM 1437 N N . ALA A 1 186 ? -21.167 -7.285 2.978 1.00 92.88 186 ALA A N 1
ATOM 1438 C CA . ALA A 1 186 ? -22.282 -7.440 2.050 1.00 92.88 186 ALA A CA 1
ATOM 1439 C C . ALA A 1 186 ? -21.906 -6.921 0.653 1.00 92.88 186 ALA A C 1
ATOM 1441 O O . ALA A 1 186 ? -22.036 -7.646 -0.331 1.00 92.88 186 ALA A O 1
ATOM 1442 N N . ALA A 1 187 ? -21.361 -5.703 0.569 1.00 92.88 187 ALA A N 1
ATOM 1443 C CA . ALA A 1 187 ? -20.911 -5.123 -0.693 1.00 92.88 187 ALA A CA 1
ATOM 1444 C C . ALA A 1 187 ? -19.871 -6.015 -1.392 1.00 92.88 187 ALA A C 1
ATOM 1446 O O . ALA A 1 187 ? -20.080 -6.405 -2.537 1.00 92.88 187 ALA A O 1
ATOM 1447 N N . CYS A 1 188 ? -18.803 -6.421 -0.695 1.00 90.06 188 CYS A N 1
ATOM 1448 C CA . CYS A 1 188 ? -17.768 -7.300 -1.248 1.00 90.06 188 CYS A CA 1
ATOM 1449 C C . CYS A 1 188 ? -18.321 -8.636 -1.763 1.00 90.06 188 CYS A C 1
ATOM 1451 O O . CYS A 1 188 ? -17.795 -9.163 -2.736 1.00 90.06 188 CYS A O 1
ATOM 1453 N N . SER A 1 189 ? -19.375 -9.175 -1.142 1.00 88.69 189 SER A N 1
ATOM 1454 C CA . SER A 1 189 ? -19.992 -10.427 -1.596 1.00 88.69 189 SER A CA 1
ATOM 1455 C C . SER A 1 189 ? -20.868 -10.299 -2.843 1.00 88.69 189 SER A C 1
ATOM 1457 O O . SER A 1 189 ? -21.025 -11.276 -3.567 1.00 88.69 189 SER A O 1
ATOM 1459 N N . ILE A 1 190 ? -21.445 -9.122 -3.099 1.00 89.00 190 ILE A N 1
ATOM 1460 C CA . ILE A 1 190 ? -22.386 -8.915 -4.212 1.00 89.00 190 ILE A CA 1
ATOM 1461 C C . ILE A 1 190 ? -21.664 -8.426 -5.477 1.00 89.00 190 ILE A C 1
ATOM 1463 O O . ILE A 1 190 ? -22.129 -8.708 -6.576 1.00 89.00 190 ILE A O 1
ATOM 1467 N N . ILE A 1 191 ? -20.538 -7.708 -5.340 1.00 88.19 191 ILE A N 1
ATOM 1468 C CA . ILE A 1 191 ? -19.862 -7.044 -6.472 1.00 88.19 191 ILE A CA 1
ATOM 1469 C C . ILE A 1 191 ? -19.391 -8.041 -7.546 1.00 88.19 191 ILE A C 1
ATOM 1471 O O . ILE A 1 191 ? -19.676 -7.828 -8.720 1.00 88.19 191 ILE A O 1
ATOM 1475 N N . VAL A 1 192 ? -18.698 -9.118 -7.162 1.00 84.25 192 VAL A N 1
ATOM 1476 C CA . VAL A 1 192 ? -18.319 -10.212 -8.074 1.00 84.25 192 VAL A CA 1
ATOM 1477 C C . VAL A 1 192 ? -18.608 -11.545 -7.381 1.00 84.25 192 VAL A C 1
ATOM 1479 O O . VAL A 1 192 ? -17.969 -11.852 -6.369 1.00 84.25 192 VAL A O 1
ATOM 1482 N N . PRO A 1 193 ? -19.574 -12.343 -7.868 1.00 82.62 193 PRO A N 1
ATOM 1483 C CA . PRO A 1 193 ? -19.845 -13.658 -7.304 1.00 82.62 193 PRO A CA 1
ATOM 1484 C C . PRO A 1 193 ? -18.741 -14.646 -7.711 1.00 82.62 193 PRO A C 1
ATOM 1486 O O . PRO A 1 193 ? -18.569 -14.948 -8.891 1.00 82.62 193 PRO A O 1
ATOM 1489 N N . SER A 1 194 ? -18.010 -15.166 -6.725 1.00 84.69 194 SER A N 1
ATOM 1490 C CA . SER A 1 194 ? -16.929 -16.137 -6.894 1.00 84.69 194 SER A CA 1
ATOM 1491 C C . SER A 1 194 ? -16.749 -17.000 -5.644 1.00 84.69 194 SER A C 1
ATOM 1493 O O . SER A 1 194 ? -17.344 -16.740 -4.592 1.00 84.69 194 SER A O 1
ATOM 1495 N N . LEU A 1 195 ? -15.933 -18.056 -5.736 1.00 83.94 195 LEU A N 1
ATOM 1496 C CA . LEU A 1 195 ? -15.672 -18.939 -4.593 1.00 83.94 195 LEU A CA 1
ATOM 1497 C C . LEU A 1 195 ? -14.997 -18.177 -3.441 1.00 83.94 195 LEU A C 1
ATOM 1499 O O . LEU A 1 195 ? -15.327 -18.389 -2.273 1.00 83.94 195 LEU A O 1
ATOM 1503 N N . LEU A 1 196 ? -14.092 -17.249 -3.765 1.00 87.44 196 LEU A N 1
ATOM 1504 C CA . LEU A 1 196 ? -13.427 -16.405 -2.775 1.00 87.44 196 LEU A CA 1
ATOM 1505 C C . LEU A 1 196 ? -14.395 -15.382 -2.165 1.00 87.44 196 LEU A C 1
ATOM 1507 O O . LEU A 1 196 ? -14.305 -15.092 -0.965 1.00 87.44 196 LEU A O 1
ATOM 1511 N N . SER A 1 197 ? -15.359 -14.867 -2.938 1.00 88.00 197 SER A N 1
ATOM 1512 C CA . SER A 1 197 ? -16.360 -13.946 -2.398 1.00 88.00 197 SER A CA 1
ATOM 1513 C C . SER A 1 197 ? -17.451 -14.633 -1.566 1.00 88.00 197 SER A C 1
ATOM 1515 O O . SER A 1 197 ? -17.982 -14.027 -0.627 1.00 88.00 197 SER A O 1
ATOM 1517 N N . ALA A 1 198 ? -17.690 -15.932 -1.788 1.00 89.81 198 ALA A N 1
ATOM 1518 C CA . ALA A 1 198 ? -18.595 -16.753 -0.982 1.00 89.81 198 ALA A CA 1
ATOM 1519 C C . ALA A 1 198 ? -18.200 -16.796 0.505 1.00 89.81 198 ALA A C 1
ATOM 1521 O O . ALA A 1 198 ? -19.071 -16.821 1.377 1.00 89.81 198 ALA A O 1
ATOM 1522 N N . PHE A 1 199 ? -16.903 -16.730 0.828 1.00 91.69 199 PHE A N 1
ATOM 1523 C CA . PHE A 1 199 ? -16.457 -16.634 2.220 1.00 91.69 199 PHE A CA 1
ATOM 1524 C C . PHE A 1 199 ? -16.939 -15.338 2.892 1.00 91.69 199 PHE A C 1
ATOM 1526 O O . PHE A 1 199 ? -17.423 -15.381 4.027 1.00 91.69 199 PHE A O 1
ATOM 1533 N N . TYR A 1 200 ? -16.865 -14.188 2.205 1.00 92.62 200 TYR A N 1
ATOM 1534 C CA . TYR A 1 200 ? -17.409 -12.925 2.727 1.00 92.62 200 TYR A CA 1
ATOM 1535 C C . TYR A 1 200 ? -18.925 -12.991 2.874 1.00 92.62 200 TYR A C 1
ATOM 1537 O O . TYR A 1 200 ? -19.451 -12.520 3.881 1.00 92.62 200 TYR A O 1
ATOM 1545 N N . PHE A 1 201 ? -19.607 -13.621 1.913 1.00 91.81 201 PHE A N 1
ATOM 1546 C CA . PHE A 1 201 ? -21.054 -13.813 1.949 1.00 91.81 201 PHE A CA 1
ATOM 1547 C C . PHE A 1 201 ? -21.497 -14.644 3.158 1.00 91.81 201 PHE A C 1
ATOM 1549 O O . PHE A 1 201 ? -22.346 -14.213 3.938 1.00 91.81 201 PHE A O 1
ATOM 1556 N N . LEU A 1 202 ? -20.889 -15.817 3.365 1.00 92.94 202 LEU A N 1
ATOM 1557 C CA . LEU A 1 202 ? -21.213 -16.691 4.493 1.00 92.94 202 LEU A CA 1
ATOM 1558 C C . LEU A 1 202 ? -20.922 -15.992 5.822 1.00 92.94 202 LEU A C 1
ATOM 1560 O O . LEU A 1 202 ? -21.708 -16.053 6.766 1.00 92.94 202 LEU A O 1
ATOM 1564 N N . THR A 1 203 ? -19.805 -15.275 5.874 1.00 91.38 203 THR A N 1
ATOM 1565 C CA . THR A 1 203 ? -19.413 -14.495 7.039 1.00 91.38 203 THR A CA 1
ATOM 1566 C C . THR A 1 203 ? -20.421 -13.387 7.360 1.00 91.38 203 THR A C 1
ATOM 1568 O O . THR A 1 203 ? -20.792 -13.202 8.522 1.00 91.38 203 THR A O 1
ATOM 1571 N N . PHE A 1 204 ? -20.890 -12.668 6.340 1.00 92.88 204 PHE A N 1
ATOM 1572 C CA . PHE A 1 204 ? -21.952 -11.673 6.454 1.00 92.88 204 PHE A CA 1
ATOM 1573 C C . PHE A 1 204 ? -23.246 -12.303 6.983 1.00 92.88 204 PHE A C 1
ATOM 1575 O O . PHE A 1 204 ? -23.810 -11.813 7.965 1.00 92.88 204 PHE A O 1
ATOM 1582 N N . LEU A 1 205 ? -23.671 -13.421 6.390 1.00 92.19 205 LEU A N 1
ATOM 1583 C CA . LEU A 1 205 ? -24.901 -14.119 6.754 1.00 92.19 205 LEU A CA 1
ATOM 1584 C C . LEU A 1 205 ? -24.867 -14.601 8.208 1.00 92.19 205 LEU A C 1
ATOM 1586 O O . LEU A 1 205 ? -25.812 -14.360 8.960 1.00 92.19 205 LEU A O 1
ATOM 1590 N N . ILE A 1 206 ? -23.760 -15.217 8.634 1.00 90.31 206 ILE A N 1
ATOM 1591 C CA . ILE A 1 206 ? -23.555 -15.645 10.023 1.00 90.31 206 ILE A CA 1
ATOM 1592 C C . ILE A 1 206 ? -23.604 -14.437 10.958 1.00 90.31 206 ILE A C 1
ATOM 1594 O O . ILE A 1 206 ? -24.281 -14.496 11.980 1.00 90.31 206 ILE A O 1
ATOM 1598 N N . ALA A 1 207 ? -22.929 -13.333 10.623 1.00 88.81 207 ALA A N 1
ATOM 1599 C CA . ALA A 1 207 ? -22.891 -12.144 11.473 1.00 88.81 207 ALA A CA 1
ATOM 1600 C C . ALA A 1 207 ? -24.280 -11.515 11.669 1.00 88.81 207 ALA A C 1
ATOM 1602 O O . ALA A 1 207 ? -24.655 -11.214 12.804 1.00 88.81 207 ALA A O 1
ATOM 1603 N N . VAL A 1 208 ? -25.057 -11.351 10.592 1.00 89.56 208 VAL A N 1
ATOM 1604 C CA . VAL A 1 208 ? -26.424 -10.804 10.653 1.00 89.56 208 VAL A CA 1
ATOM 1605 C C . VAL A 1 208 ? -27.360 -11.751 11.395 1.00 89.56 208 VAL A C 1
ATOM 1607 O O . VAL A 1 208 ? -28.110 -11.307 12.259 1.00 89.56 208 VAL A O 1
ATOM 1610 N N . THR A 1 209 ? -27.267 -13.055 11.135 1.00 90.62 209 THR A N 1
ATOM 1611 C CA . THR A 1 209 ? -28.068 -14.075 11.826 1.00 90.62 209 THR A CA 1
ATOM 1612 C C . THR A 1 209 ? -27.774 -14.077 13.326 1.00 90.62 209 THR A C 1
ATOM 1614 O O . THR A 1 209 ? -28.682 -14.030 14.151 1.00 90.62 209 THR A O 1
ATOM 1617 N N . PHE A 1 210 ? -26.494 -14.053 13.704 1.00 86.69 210 PHE A N 1
ATOM 1618 C CA . PHE A 1 210 ? -26.078 -14.016 15.105 1.00 86.69 210 PHE A CA 1
ATOM 1619 C C . PHE A 1 210 ? -26.551 -12.743 15.814 1.00 86.69 210 PHE A C 1
ATOM 1621 O O . PHE A 1 210 ? -26.911 -12.784 16.992 1.00 86.69 210 PHE A O 1
ATOM 1628 N N . TRP A 1 211 ? -26.578 -11.620 15.091 1.00 84.88 211 TRP A N 1
ATOM 1629 C CA . TRP A 1 211 ? -27.090 -10.358 15.605 1.00 84.88 211 TRP A CA 1
ATOM 1630 C C . TRP A 1 211 ? -28.621 -10.351 15.730 1.00 84.88 211 TRP A C 1
ATOM 1632 O O . TRP A 1 211 ? -29.135 -9.843 16.727 1.00 84.88 211 TRP A O 1
ATOM 1642 N N . ALA A 1 212 ? -29.344 -10.980 14.798 1.00 88.44 212 ALA A N 1
ATOM 1643 C CA . ALA A 1 212 ? -30.798 -11.147 14.859 1.00 88.44 212 ALA A CA 1
ATOM 1644 C C . ALA A 1 212 ? -31.245 -11.943 16.099 1.00 88.44 212 ALA A C 1
ATOM 1646 O O . ALA A 1 212 ? -32.274 -11.633 16.692 1.00 88.44 212 ALA A O 1
ATOM 1647 N N . PHE A 1 213 ? -30.430 -12.900 16.558 1.00 88.94 213 PHE A N 1
ATOM 1648 C CA . PHE A 1 213 ? -30.662 -13.648 17.801 1.00 88.94 213 PHE A CA 1
ATOM 1649 C C . PHE A 1 213 ? -30.307 -12.880 19.090 1.00 88.94 213 PHE A C 1
ATOM 1651 O O . PHE A 1 213 ? -30.333 -13.455 20.175 1.00 88.94 213 PHE A O 1
ATOM 1658 N N . GLY A 1 214 ? -29.953 -11.593 19.009 1.00 77.06 214 GLY A N 1
ATOM 1659 C CA . GLY A 1 214 ? -29.693 -10.752 20.184 1.00 77.06 214 GLY A CA 1
ATOM 1660 C C . GLY A 1 214 ? -28.392 -11.074 20.930 1.00 77.06 214 GLY A C 1
ATOM 1661 O O . GLY A 1 214 ? -28.153 -10.548 22.019 1.00 77.06 214 GLY A O 1
ATOM 1662 N N . ASN A 1 215 ? -27.520 -11.909 20.358 1.00 75.19 215 ASN A N 1
ATOM 1663 C CA . ASN A 1 215 ? -26.276 -12.307 21.003 1.00 75.19 215 ASN A CA 1
ATOM 1664 C C . ASN A 1 215 ? -25.225 -11.193 20.934 1.00 75.19 215 ASN A C 1
ATOM 1666 O O . ASN A 1 215 ? -24.928 -10.637 19.875 1.00 75.19 215 ASN A O 1
ATOM 1670 N N . SER A 1 216 ? -24.595 -10.892 22.073 1.00 70.69 216 SER A N 1
ATOM 1671 C CA . SER A 1 216 ? -23.517 -9.903 22.111 1.00 70.69 216 SER A CA 1
ATOM 1672 C C . SER A 1 216 ? -22.215 -10.465 21.524 1.00 70.69 216 SER A C 1
ATOM 1674 O O . SER A 1 216 ? -21.726 -11.535 21.896 1.00 70.69 216 SER A O 1
ATOM 1676 N N . LEU A 1 217 ? -21.624 -9.714 20.597 1.00 67.81 217 LEU A N 1
ATOM 1677 C CA . LEU A 1 217 ? -20.343 -10.019 19.962 1.00 67.81 217 LEU A CA 1
ATOM 1678 C C . LEU A 1 217 ? -19.197 -9.729 20.953 1.00 67.81 217 LEU A C 1
ATOM 1680 O O . LEU A 1 217 ? -18.606 -8.653 20.963 1.00 67.81 217 LEU A O 1
ATOM 1684 N N . GLY A 1 218 ? -18.935 -10.685 21.850 1.00 71.06 218 GLY A N 1
ATOM 1685 C CA . GLY A 1 218 ? -17.884 -10.616 22.874 1.00 71.06 218 GLY A CA 1
ATOM 1686 C C . GLY A 1 218 ? -16.464 -10.856 22.333 1.00 71.06 218 GLY A C 1
ATOM 1687 O O . GLY A 1 218 ? -16.150 -10.555 21.184 1.00 71.06 218 GLY A O 1
ATOM 1688 N N . LYS A 1 219 ? -15.573 -11.457 23.141 1.00 72.75 219 LYS A N 1
ATOM 1689 C CA . LYS A 1 219 ? -14.160 -11.720 22.765 1.00 72.75 219 LYS A CA 1
ATOM 1690 C C . LYS A 1 219 ? -13.999 -12.505 21.451 1.00 72.75 219 LYS A C 1
ATOM 1692 O O . LYS A 1 219 ? -13.064 -12.236 20.701 1.00 72.75 219 LYS A O 1
ATOM 1697 N N . ARG A 1 220 ? -14.941 -13.406 21.141 1.00 77.12 220 ARG A N 1
ATOM 1698 C CA . ARG A 1 220 ? -14.990 -14.186 19.887 1.00 77.12 220 ARG A CA 1
ATOM 1699 C C . ARG A 1 220 ? -14.962 -13.298 18.640 1.00 77.12 220 ARG A C 1
ATOM 1701 O O . ARG A 1 220 ? -14.329 -13.646 17.651 1.00 77.12 220 ARG A O 1
ATOM 1708 N N . PHE A 1 221 ? -15.560 -12.111 18.721 1.00 79.81 221 PHE A N 1
ATOM 1709 C CA . PHE A 1 221 ? -15.570 -11.147 17.627 1.00 79.81 221 PHE A CA 1
ATOM 1710 C C . PHE A 1 221 ? -14.185 -10.557 17.336 1.00 79.81 221 PHE A C 1
ATOM 1712 O O . PHE A 1 221 ? -13.890 -10.199 16.200 1.00 79.81 221 PHE A O 1
ATOM 1719 N N . SER A 1 222 ? -13.308 -10.459 18.341 1.00 81.19 222 SER A N 1
ATOM 1720 C CA . SER A 1 222 ? -11.938 -9.989 18.124 1.00 81.19 222 SER A CA 1
ATOM 1721 C C . SER A 1 222 ? -11.111 -11.006 17.341 1.00 81.19 222 SER A C 1
ATOM 1723 O O . SER A 1 222 ? -10.445 -10.620 16.385 1.00 81.19 222 SER A O 1
ATOM 1725 N N . SER A 1 223 ? -11.187 -12.290 17.707 1.00 84.94 223 SER A N 1
ATOM 1726 C CA . SER A 1 223 ? -10.502 -13.368 16.981 1.00 84.94 223 SER A CA 1
ATOM 1727 C C . SER A 1 223 ? -11.035 -13.500 15.557 1.00 84.94 223 SER A C 1
ATOM 1729 O O . SER A 1 223 ? -10.263 -13.559 14.607 1.00 84.94 223 SER A O 1
ATOM 1731 N N . PHE A 1 224 ? -12.357 -13.447 15.401 1.00 86.88 224 PHE A N 1
ATOM 1732 C CA . PHE A 1 224 ? -13.012 -13.469 14.101 1.00 86.88 224 PHE A CA 1
ATOM 1733 C C . PHE A 1 224 ? -12.556 -12.312 13.188 1.00 86.88 224 PHE A C 1
ATOM 1735 O O . PHE A 1 224 ? -12.191 -12.549 12.042 1.00 86.88 224 PHE A O 1
ATOM 1742 N N . LYS A 1 225 ? -12.477 -11.073 13.697 1.00 86.81 225 LYS A N 1
ATOM 1743 C CA . LYS A 1 225 ? -11.955 -9.932 12.920 1.00 86.81 225 LYS A CA 1
ATOM 1744 C C . LYS A 1 225 ? -10.507 -10.121 12.477 1.00 86.81 225 LYS A C 1
ATOM 1746 O O . LYS A 1 225 ? -10.145 -9.652 11.406 1.00 86.81 225 LYS A O 1
ATOM 1751 N N . PHE A 1 226 ? -9.682 -10.769 13.297 1.00 88.25 226 PHE A N 1
ATOM 1752 C CA . PHE A 1 226 ? -8.303 -11.067 12.922 1.00 88.25 226 PHE A CA 1
ATOM 1753 C C . PHE A 1 226 ? -8.243 -12.106 11.796 1.00 88.25 226 PHE A C 1
ATOM 1755 O O . PHE A 1 226 ? -7.538 -11.888 10.818 1.00 88.25 226 PHE A O 1
ATOM 1762 N N . ILE A 1 227 ? -9.037 -13.179 11.881 1.00 91.06 227 ILE A N 1
ATOM 1763 C CA . ILE A 1 227 ? -9.154 -14.182 10.807 1.00 91.06 227 ILE A CA 1
ATOM 1764 C C . ILE A 1 227 ? -9.633 -13.521 9.510 1.00 91.06 227 ILE A C 1
ATOM 1766 O O . ILE A 1 227 ? -9.031 -13.715 8.459 1.00 91.06 227 ILE A O 1
ATOM 1770 N N . LEU A 1 228 ? -10.668 -12.681 9.594 1.00 92.44 228 LEU A N 1
ATOM 1771 C CA . LEU A 1 228 ? -11.193 -11.942 8.449 1.00 92.44 228 LEU A CA 1
ATOM 1772 C C . LEU A 1 228 ? -10.148 -10.993 7.839 1.00 92.44 228 LEU A C 1
ATOM 1774 O O . LEU A 1 228 ? -10.074 -10.874 6.618 1.00 92.44 228 LEU A O 1
ATOM 1778 N N . LEU A 1 229 ? -9.327 -10.340 8.669 1.00 92.19 229 LEU A N 1
ATOM 1779 C CA . LEU A 1 229 ? -8.217 -9.504 8.206 1.00 92.19 229 LEU A CA 1
ATOM 1780 C C . LEU A 1 229 ? -7.186 -10.337 7.437 1.00 92.19 229 LEU A C 1
ATOM 1782 O O . LEU A 1 229 ? -6.810 -9.942 6.342 1.00 92.19 229 LEU A O 1
ATOM 1786 N N . VAL A 1 230 ? -6.760 -11.485 7.974 1.00 93.50 230 VAL A N 1
ATOM 1787 C CA . VAL A 1 230 ? -5.804 -12.383 7.302 1.00 93.50 230 VAL A CA 1
ATOM 1788 C C . VAL A 1 230 ? -6.368 -12.883 5.973 1.00 93.50 230 VAL A C 1
ATOM 1790 O O . VAL A 1 230 ? -5.678 -12.806 4.960 1.00 93.50 230 VAL A O 1
ATOM 1793 N N . TYR A 1 231 ? -7.630 -13.321 5.957 1.00 93.88 231 TYR A N 1
ATOM 1794 C CA . TYR A 1 231 ? -8.307 -13.762 4.738 1.00 93.88 231 TYR A CA 1
ATOM 1795 C C . TYR A 1 231 ? -8.358 -12.653 3.680 1.00 93.88 231 TYR A C 1
ATOM 1797 O O . TYR A 1 231 ? -7.977 -12.864 2.534 1.00 93.88 231 TYR A O 1
ATOM 1805 N N . THR A 1 232 ? -8.768 -11.443 4.075 1.00 93.19 232 THR A N 1
ATOM 1806 C CA . THR A 1 232 ? -8.855 -10.295 3.159 1.00 93.19 232 THR A CA 1
ATOM 1807 C C . THR A 1 232 ? -7.485 -9.884 2.633 1.00 93.19 232 THR A C 1
ATOM 1809 O O . THR A 1 232 ? -7.349 -9.603 1.448 1.00 93.19 232 THR A O 1
ATOM 1812 N N . SER A 1 233 ? -6.458 -9.899 3.484 1.00 93.62 233 SER A N 1
ATOM 1813 C CA . SER A 1 233 ? -5.077 -9.643 3.075 1.00 93.62 233 SER A CA 1
ATOM 1814 C C . SER A 1 233 ? -4.591 -10.661 2.046 1.00 93.62 233 SER A C 1
ATOM 1816 O O . SER A 1 233 ? -4.019 -10.270 1.034 1.00 93.62 233 SER A O 1
ATOM 1818 N N . LEU A 1 234 ? -4.843 -11.954 2.273 1.00 94.38 234 LEU A N 1
ATOM 1819 C CA . LEU A 1 234 ? -4.460 -13.008 1.336 1.00 94.38 234 LEU A CA 1
ATOM 1820 C C . LEU A 1 234 ? -5.191 -12.858 -0.001 1.00 94.38 234 LEU A C 1
ATOM 1822 O O . LEU A 1 234 ? -4.559 -12.929 -1.048 1.00 94.38 234 LEU A O 1
ATOM 1826 N N . HIS A 1 235 ? -6.495 -12.589 0.031 1.00 92.62 235 HIS A N 1
ATOM 1827 C CA . HIS A 1 235 ? -7.282 -12.379 -1.180 1.00 92.62 235 HIS A CA 1
ATOM 1828 C C . HIS A 1 235 ? -6.787 -11.167 -1.987 1.00 92.62 235 HIS A C 1
ATOM 1830 O O . HIS A 1 235 ? -6.610 -11.276 -3.194 1.00 92.62 235 HIS A O 1
ATOM 1836 N N . LEU A 1 236 ? -6.465 -10.043 -1.335 1.00 92.88 236 LEU A N 1
ATOM 1837 C CA . LEU A 1 236 ? -5.877 -8.879 -2.012 1.00 92.88 236 LEU A CA 1
ATOM 1838 C C . LEU A 1 236 ? -4.502 -9.183 -2.623 1.00 92.88 236 LEU A C 1
ATOM 1840 O O . LEU A 1 236 ? -4.202 -8.695 -3.710 1.00 92.88 236 LEU A O 1
ATOM 1844 N N . ILE A 1 237 ? -3.674 -9.990 -1.951 1.00 93.12 237 ILE A N 1
ATOM 1845 C CA . ILE A 1 237 ? -2.386 -10.439 -2.500 1.00 93.12 237 ILE A CA 1
ATOM 1846 C C . ILE A 1 237 ? -2.608 -11.320 -3.731 1.00 93.12 237 ILE A C 1
ATOM 1848 O O . ILE A 1 237 ? -1.933 -11.116 -4.732 1.00 93.12 237 ILE A O 1
ATOM 1852 N N . LEU A 1 238 ? -3.560 -12.256 -3.692 1.00 91.19 238 LEU A N 1
ATOM 1853 C CA . LEU A 1 238 ? -3.890 -13.107 -4.839 1.00 91.19 238 LEU A CA 1
ATOM 1854 C C . LEU A 1 238 ? -4.380 -12.282 -6.033 1.00 91.19 238 LEU A C 1
ATOM 1856 O O . LEU A 1 238 ? -3.870 -12.462 -7.133 1.00 91.19 238 LEU A O 1
ATOM 1860 N N . LEU A 1 239 ? -5.285 -11.323 -5.807 1.00 89.50 239 LEU A N 1
ATOM 1861 C CA . LEU A 1 239 ? -5.752 -10.410 -6.856 1.00 89.50 239 LEU A CA 1
ATOM 1862 C C . LEU A 1 239 ? -4.606 -9.597 -7.461 1.00 89.50 239 LEU A C 1
ATOM 1864 O O . LEU A 1 239 ? -4.573 -9.388 -8.670 1.00 89.50 239 LEU A O 1
ATOM 1868 N N . TYR A 1 240 ? -3.658 -9.154 -6.633 1.00 91.56 240 TYR A N 1
ATOM 1869 C CA . TYR A 1 240 ? -2.476 -8.438 -7.101 1.00 91.56 240 TYR A CA 1
ATOM 1870 C C . TYR A 1 240 ? -1.538 -9.347 -7.906 1.00 91.56 240 TYR A C 1
ATOM 1872 O O . TY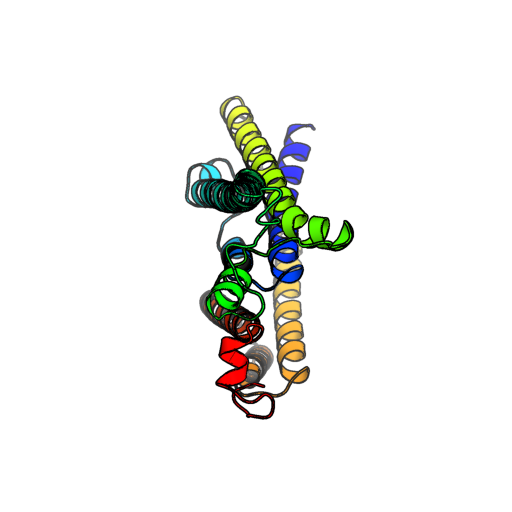R A 1 240 ? -1.040 -8.938 -8.951 1.00 91.56 240 TYR A O 1
ATOM 1880 N N . LEU A 1 241 ? -1.292 -10.577 -7.443 1.00 90.81 241 LEU A N 1
ATOM 1881 C CA . LEU A 1 241 ? -0.471 -11.558 -8.158 1.00 90.81 241 LEU A CA 1
ATOM 1882 C C . LEU A 1 241 ? -1.096 -11.930 -9.505 1.00 90.81 241 LEU A C 1
ATOM 1884 O O . LEU A 1 241 ? -0.375 -12.046 -10.489 1.00 90.81 241 LEU A O 1
ATOM 1888 N N . TYR A 1 242 ? -2.423 -12.017 -9.584 1.00 88.88 242 TYR A N 1
ATOM 1889 C CA . TYR A 1 242 ? -3.120 -12.273 -10.842 1.00 88.88 242 TYR A CA 1
ATOM 1890 C C . TYR A 1 242 ? -2.914 -11.168 -11.893 1.00 88.88 242 TYR A C 1
ATOM 1892 O O . TYR A 1 242 ? -3.049 -11.428 -13.079 1.00 88.88 242 TYR A O 1
ATOM 1900 N N . GLN A 1 243 ? -2.518 -9.949 -11.503 1.00 89.56 243 GLN A N 1
ATOM 1901 C CA . GLN A 1 243 ? -2.195 -8.883 -12.466 1.00 89.56 243 GLN A CA 1
ATOM 1902 C C . GLN A 1 243 ? -0.878 -9.118 -13.225 1.00 89.56 243 GLN A C 1
ATOM 1904 O O . GLN A 1 243 ? -0.566 -8.368 -14.150 1.00 89.56 243 GLN A O 1
ATOM 1909 N N . PHE A 1 244 ? -0.059 -10.099 -12.829 1.00 86.94 244 PHE A N 1
ATOM 1910 C CA . PHE A 1 244 ? 1.158 -10.415 -13.570 1.00 86.94 244 PHE A CA 1
ATOM 1911 C C . PHE A 1 244 ? 0.840 -11.371 -14.726 1.00 86.94 244 PHE A C 1
ATOM 1913 O O . PHE A 1 244 ? 0.207 -12.403 -14.488 1.00 86.94 244 PHE A O 1
ATOM 1920 N N . PRO A 1 245 ? 1.394 -11.125 -15.929 1.00 83.75 245 PRO A N 1
ATOM 1921 C CA . PRO A 1 245 ? 1.165 -11.973 -17.101 1.00 83.75 245 PRO A CA 1
ATOM 1922 C C . PRO A 1 245 ? 1.446 -13.460 -16.851 1.00 83.75 245 PRO A C 1
ATOM 1924 O O . PRO A 1 245 ? 0.684 -14.316 -17.279 1.00 83.75 245 PRO A O 1
ATOM 1927 N N . PHE A 1 246 ? 2.485 -13.762 -16.062 1.00 81.31 246 PHE A N 1
ATOM 1928 C CA . PHE A 1 246 ? 2.854 -15.131 -15.692 1.00 81.31 246 PHE A CA 1
ATOM 1929 C C . PHE A 1 246 ? 1.702 -15.926 -15.056 1.00 81.31 246 PHE A C 1
ATOM 1931 O O . PHE A 1 246 ? 1.537 -17.106 -15.343 1.00 81.31 246 PHE A O 1
ATOM 1938 N N . PHE A 1 247 ? 0.900 -15.303 -14.185 1.00 83.69 247 PHE A N 1
ATOM 1939 C CA . PHE A 1 247 ? -0.208 -16.002 -13.528 1.00 83.69 247 PHE A CA 1
ATOM 1940 C C . PHE A 1 247 ? -1.457 -16.072 -14.413 1.00 83.69 247 PHE A C 1
ATOM 1942 O O . PHE A 1 247 ? -2.211 -17.035 -14.295 1.00 83.69 247 PHE A O 1
ATOM 1949 N N . GLN A 1 248 ? -1.653 -15.104 -15.312 1.00 84.69 248 GLN A N 1
ATOM 1950 C CA . GLN A 1 248 ? -2.761 -15.108 -16.275 1.00 84.69 248 GLN A CA 1
ATOM 1951 C C . GLN A 1 248 ? -2.591 -16.201 -17.337 1.00 84.69 248 GLN A C 1
ATOM 1953 O O . GLN A 1 248 ? -3.568 -16.816 -17.743 1.00 84.69 248 GLN A O 1
ATOM 1958 N N . GLU A 1 249 ? -1.353 -16.505 -17.736 1.00 80.88 249 GLU A N 1
ATOM 1959 C CA . GLU A 1 249 ? -1.060 -17.611 -18.660 1.00 80.88 249 GLU A CA 1
ATOM 1960 C C . GLU A 1 249 ? -1.381 -18.992 -18.059 1.00 80.88 249 GLU A C 1
ATOM 1962 O O . GLU A 1 249 ? -1.711 -19.923 -18.788 1.00 80.88 249 GLU A O 1
ATOM 1967 N N . ILE A 1 250 ? -1.301 -19.134 -16.731 1.00 81.56 250 ILE A N 1
ATOM 1968 C CA . ILE A 1 250 ? -1.578 -20.396 -16.024 1.00 81.56 250 ILE A CA 1
ATOM 1969 C C . ILE A 1 250 ? -3.080 -20.563 -15.733 1.00 81.56 250 ILE A C 1
ATOM 1971 O O . ILE A 1 250 ? -3.577 -21.688 -15.669 1.00 81.56 250 ILE A O 1
ATOM 1975 N N . LEU A 1 251 ? -3.799 -19.457 -15.521 1.00 77.44 251 LEU A N 1
ATOM 1976 C CA . LEU A 1 251 ? -5.208 -19.422 -15.124 1.00 77.44 251 LEU A CA 1
ATOM 1977 C C . LEU A 1 251 ? -6.012 -18.554 -16.096 1.00 77.44 251 LEU A C 1
ATOM 1979 O O . LEU A 1 251 ? -6.048 -17.328 -15.956 1.00 77.44 251 LEU A O 1
ATOM 1983 N N . GLU A 1 252 ? -6.702 -19.210 -17.033 1.00 72.56 252 GLU A N 1
ATOM 1984 C CA . GLU A 1 252 ? -7.608 -18.556 -17.984 1.00 72.56 252 GLU A CA 1
ATOM 1985 C C . GLU A 1 252 ? -8.661 -17.695 -17.262 1.00 72.56 252 GLU A C 1
ATOM 1987 O O . GLU A 1 252 ? -9.275 -18.128 -16.276 1.00 72.56 252 GLU A O 1
ATOM 1992 N N . GLU A 1 253 ? -8.874 -16.481 -17.783 1.00 64.81 253 GLU A N 1
ATOM 1993 C CA . GLU A 1 253 ? -9.693 -15.407 -17.191 1.00 64.81 253 GLU A CA 1
ATOM 1994 C C . GLU A 1 253 ? -11.155 -15.813 -16.926 1.00 64.81 253 GLU A C 1
ATOM 1996 O O . GLU A 1 253 ? -11.783 -15.322 -15.987 1.00 64.81 253 GLU A O 1
ATOM 2001 N N . ASP A 1 254 ? -11.688 -16.760 -17.703 1.00 63.12 254 ASP A N 1
ATOM 2002 C CA . ASP A 1 254 ? -13.077 -17.221 -17.601 1.00 63.12 254 ASP A CA 1
ATOM 2003 C C . ASP A 1 254 ? -13.289 -18.369 -16.600 1.00 63.12 254 ASP A C 1
ATOM 2005 O O . ASP A 1 254 ? -14.426 -18.779 -16.333 1.00 63.12 254 ASP A O 1
ATOM 2009 N N . SER A 1 255 ? -12.215 -18.899 -16.013 1.00 67.00 255 SER A N 1
ATOM 2010 C CA . SER A 1 255 ? -12.317 -19.990 -15.049 1.00 67.00 255 SER A CA 1
ATOM 2011 C C . SER A 1 255 ? -12.922 -19.520 -13.719 1.00 67.00 255 SER A C 1
ATOM 2013 O O . SER A 1 255 ? -12.674 -18.417 -13.233 1.00 67.00 255 SER A O 1
ATOM 2015 N N . LEU A 1 256 ? -13.686 -20.394 -13.052 1.00 61.97 256 LEU A N 1
ATOM 2016 C CA . LEU A 1 256 ? -14.213 -20.133 -11.699 1.00 61.97 256 LEU A CA 1
ATOM 2017 C C . LEU A 1 256 ? -13.114 -19.835 -10.662 1.00 61.97 256 LEU A C 1
ATOM 2019 O O . LEU A 1 256 ? -13.420 -19.281 -9.610 1.00 61.97 256 LEU A O 1
ATOM 2023 N N . ALA A 1 257 ? -11.869 -20.233 -10.944 1.00 61.28 257 ALA A N 1
ATOM 2024 C CA . ALA A 1 257 ? -10.703 -19.989 -10.103 1.00 61.28 257 ALA A CA 1
ATOM 2025 C C . ALA A 1 257 ? -10.056 -18.611 -10.343 1.00 61.28 257 ALA A C 1
ATOM 2027 O O . ALA A 1 257 ? -9.388 -18.109 -9.442 1.00 61.28 257 ALA A O 1
ATOM 2028 N N . ALA A 1 258 ? -10.247 -18.018 -11.527 1.00 59.00 258 ALA A N 1
ATOM 2029 C CA . ALA A 1 258 ? -9.782 -16.672 -11.868 1.00 59.00 258 ALA A CA 1
ATOM 2030 C C . ALA A 1 258 ? -10.760 -15.561 -11.430 1.00 59.00 258 ALA A C 1
ATOM 2032 O O . ALA A 1 258 ? -10.364 -14.400 -11.332 1.00 59.00 258 ALA A O 1
ATOM 2033 N N . ARG A 1 259 ? -12.024 -15.918 -11.154 1.00 59.38 259 ARG A N 1
ATOM 2034 C CA . ARG A 1 259 ? -13.077 -15.018 -10.648 1.00 59.38 259 ARG A CA 1
ATOM 2035 C C . ARG A 1 259 ? -13.018 -14.762 -9.141 1.00 59.38 259 ARG A C 1
ATOM 2037 O O . ARG A 1 259 ? -12.686 -15.685 -8.365 1.00 59.38 259 ARG A O 1
#

Foldseek 3Di:
DVLVVLLVVLQCLLPPVLLVLLVLLLPLDQALLNVVSLVLSLCSVVQDRQDLVSCVDDVVVSLVVLLVSLVVSLVVQVVLQVVQVVPADPVQHRPSVDPPPDPVQLNCVRNQRHTDPPHPVVVVCSRNVSSVSSNVSSCVSNVSSVVSNVVCVVDPDDDDDDDPPVPVVVVVVVVVVLVVLLVVLVVQLPVDPAPLNVVSVVVSVVSVVCVVVVDDPPPVVVVVVVVVSVSVSVVVSVLSVCPRPVNCVVDPCPDSVND